Protein AF-A0A3P7GKQ9-F1 (afdb_monomer)

pLDDT: mean 80.09, std 16.98, range [27.56, 98.5]

Mean predicted aligned error: 14.91 Å

Solvent-accessible surface area (backbone atoms only — not comparable to full-atom values): 15939 Å² total; per-residue (Å²): 139,85,86,85,86,76,76,85,72,77,85,65,89,59,74,70,45,74,45,81,47,84,88,49,31,35,40,36,42,35,68,52,99,59,33,37,40,38,34,36,28,42,75,92,47,95,54,66,28,30,39,38,35,39,35,54,46,95,86,47,102,54,52,32,26,36,38,44,40,31,56,45,88,53,73,65,49,75,51,73,32,33,37,20,33,38,34,49,46,35,38,34,47,22,42,34,43,32,15,77,42,56,40,24,40,31,51,22,45,35,40,24,52,30,41,37,42,35,19,58,29,36,38,37,34,61,84,14,37,36,28,27,38,29,40,38,38,43,31,54,34,38,37,32,25,12,30,31,17,39,33,90,92,53,41,61,52,31,38,38,42,36,46,23,59,30,38,37,29,35,58,54,7,20,35,24,22,72,64,43,88,77,69,79,68,94,64,100,63,84,80,48,57,14,31,26,30,40,38,39,32,62,16,25,40,35,74,58,37,48,78,48,48,72,76,41,73,49,80,46,60,72,42,52,80,50,57,88,81,47,65,88,73,44,68,65,54,38,50,48,51,50,47,33,57,75,69,67,58,80,81,91,73,73,96,68,79,87,39,31,68,56,43,54,46,25,58,76,67,70,34,64,71,58,37,52,51,40,51,74,73,64,49,46,82,80,58,68,80,77,75,75,88,65,95,67,90,82,79,134

Foldseek 3Di:
DDDDDDDPDPPDQDQWDWDADPQQWIWIWHDDDFKIWIFICHNVDPDGQWIKIWGDDVPDNFIEIETAHHHDADCEEEDEEANYEYAHEHDYAEYEYEHPYDEYEYQYAHEYQEYEYEDQEYEDDQNYEAEYQEYEYAYQEYEFNHEHAYDPVPLEHHEHHYEYQEYEYAQNGEAQWNDWPPPPDDDPDPIRGRAEYEHEYAHEYEYNIYYDHDHYYNYYYNYYDDDPPPCPHDPVSVVVVVVCVVVVPDDPDDDDDLELVQLVVCVVVVPVVSNVVSVVVPYDVPPDPPPPPDDDDDDD

Secondary structure (DSSP, 8-state):
-------S--SS-PPPEEEE-TTSEEEEEEE-SSEEEEEEEETT-SS-SEEEEEEE-TTSS-EEEEEEEEE---S-EEEEETT-EEEEEEEEEEEEEEESSSEEEEEEEEEEEEEEEE-SEEEE-TT-EEE-SEEEEE-SEEEE-SEEE--TT-TTEEEEEEE-SEEEE-TT-EESBS--TT--S---S---B-SEEEEEESSEEEESSEE--SSEEEEEESSPEEPTT-TTT-HHHHHHHHHHHHTT------S----HHHHHHHHHTT-HHHHHHHHHTT--TT--------------

Nearest PDB structures (foldseek):
  8vat-assembly1_G  TM=3.645E-01  e=5.814E+00  Escherichia coli
  3ljy-assembly2_B  TM=2.153E-01  e=2.217E+00  Parabacteroides distasonis ATCC 8503

Structure (mmCIF, N/CA/C/O backbone):
data_AF-A0A3P7GKQ9-F1
#
_entry.id   AF-A0A3P7GKQ9-F1
#
loop_
_atom_site.group_PDB
_atom_site.id
_atom_site.type_symbol
_atom_site.label_atom_id
_atom_site.label_alt_id
_atom_site.label_comp_id
_atom_site.label_asym_id
_atom_site.label_entity_id
_atom_site.label_seq_id
_atom_site.pdbx_PDB_ins_code
_atom_site.Cartn_x
_atom_site.Cartn_y
_atom_site.Cartn_z
_atom_site.occupancy
_atom_site.B_iso_or_equiv
_atom_site.auth_seq_id
_atom_site.auth_comp_id
_atom_site.auth_asym_id
_atom_site.auth_atom_id
_atom_site.pdbx_PDB_model_num
ATOM 1 N N . MET A 1 1 ? 2.189 16.636 -17.876 1.00 58.66 1 MET A N 1
ATOM 2 C CA . MET A 1 1 ? 1.716 15.251 -18.070 1.00 58.66 1 MET A CA 1
ATOM 3 C C . MET A 1 1 ? 2.519 14.676 -19.219 1.00 58.66 1 MET A C 1
ATOM 5 O O . MET A 1 1 ? 2.747 15.410 -20.171 1.00 58.66 1 MET A O 1
ATOM 9 N N . PHE A 1 2 ? 3.026 13.456 -19.095 1.00 67.50 2 PHE A N 1
ATOM 10 C CA . PHE A 1 2 ? 3.688 12.744 -20.186 1.00 67.50 2 PHE A CA 1
ATOM 11 C C . PHE A 1 2 ? 3.127 11.328 -20.214 1.00 67.50 2 PHE A C 1
ATOM 13 O O . PHE A 1 2 ? 2.861 10.766 -19.151 1.00 67.50 2 PHE A O 1
ATOM 20 N N . ASP A 1 3 ? 2.982 10.769 -21.409 1.00 70.88 3 ASP A N 1
ATOM 21 C CA . ASP A 1 3 ? 2.448 9.427 -21.599 1.00 70.88 3 ASP A CA 1
ATOM 22 C C . ASP A 1 3 ? 3.562 8.521 -22.126 1.00 70.88 3 ASP A C 1
ATOM 24 O O . ASP A 1 3 ? 4.256 8.855 -23.087 1.00 70.88 3 ASP A O 1
ATOM 28 N N . ILE A 1 4 ? 3.757 7.373 -21.475 1.00 73.12 4 ILE A N 1
ATOM 29 C CA . ILE A 1 4 ? 4.703 6.344 -21.916 1.00 73.12 4 ILE A CA 1
ATOM 30 C C . ILE A 1 4 ? 3.885 5.210 -22.518 1.00 73.12 4 ILE A C 1
ATOM 32 O O . ILE A 1 4 ? 3.178 4.502 -21.805 1.00 73.12 4 ILE A O 1
ATOM 36 N N . THR A 1 5 ? 4.006 5.023 -23.830 1.00 73.38 5 THR A N 1
ATOM 37 C CA . THR A 1 5 ? 3.386 3.892 -24.529 1.00 73.38 5 THR A CA 1
ATOM 38 C C . THR A 1 5 ? 4.401 2.764 -24.655 1.00 73.38 5 THR A C 1
ATOM 40 O O . THR A 1 5 ? 5.483 2.959 -25.206 1.00 73.38 5 THR A O 1
ATOM 43 N N . ILE A 1 6 ? 4.060 1.585 -24.135 1.00 71.75 6 ILE A N 1
ATOM 44 C CA . ILE A 1 6 ? 4.882 0.377 -24.244 1.00 71.75 6 ILE A CA 1
ATOM 45 C C . ILE A 1 6 ? 4.247 -0.541 -25.294 1.00 71.75 6 ILE A C 1
ATOM 47 O O . ILE A 1 6 ? 3.051 -0.821 -25.189 1.00 71.75 6 ILE A O 1
ATOM 51 N N . PRO A 1 7 ? 5.006 -1.013 -26.300 1.00 66.56 7 PRO A N 1
ATOM 52 C CA . PRO A 1 7 ? 4.469 -1.924 -27.300 1.00 66.56 7 PRO A CA 1
ATOM 53 C C . PRO A 1 7 ? 4.060 -3.251 -26.653 1.00 66.56 7 PRO A C 1
ATOM 55 O O . PRO A 1 7 ? 4.780 -3.796 -25.817 1.00 66.56 7 PRO A O 1
ATOM 58 N N . TYR A 1 8 ? 2.906 -3.776 -27.068 1.00 65.19 8 TYR A N 1
ATOM 59 C CA . TYR A 1 8 ? 2.435 -5.096 -26.643 1.00 65.19 8 TYR A CA 1
ATOM 60 C C . TYR A 1 8 ? 3.356 -6.217 -27.141 1.00 65.19 8 TYR A C 1
ATOM 62 O O . TYR A 1 8 ? 3.573 -7.205 -26.442 1.00 65.19 8 TYR A O 1
ATOM 70 N N . ASP A 1 9 ? 3.920 -6.048 -28.340 1.00 67.25 9 ASP A N 1
ATOM 71 C CA . ASP A 1 9 ? 4.818 -7.031 -28.927 1.00 67.25 9 ASP A CA 1
ATOM 72 C C . ASP A 1 9 ? 6.174 -7.057 -28.207 1.00 67.25 9 ASP A C 1
ATOM 74 O O . ASP A 1 9 ? 7.027 -6.176 -28.362 1.00 67.25 9 ASP A O 1
ATOM 78 N N . GLN A 1 10 ? 6.371 -8.128 -27.438 1.00 66.31 10 GLN A N 1
ATOM 79 C CA . GLN A 1 10 ? 7.621 -8.454 -26.768 1.00 66.31 10 GLN A CA 1
ATOM 80 C C . GLN A 1 10 ? 8.539 -9.345 -27.622 1.00 66.31 10 GLN A C 1
ATOM 82 O O . GLN A 1 10 ? 9.469 -9.952 -27.100 1.00 66.31 10 GLN A O 1
ATOM 87 N N . SER A 1 11 ? 8.370 -9.455 -28.934 1.00 68.56 11 SER A N 1
ATOM 88 C CA . SER A 1 11 ? 9.331 -10.183 -29.778 1.00 68.56 11 SER A CA 1
ATOM 89 C C . SER A 1 11 ? 10.681 -9.451 -29.864 1.00 68.56 11 SER A C 1
ATOM 91 O O . SER A 1 11 ? 11.751 -10.055 -29.805 1.00 68.56 11 SER A O 1
ATOM 93 N N . THR A 1 12 ? 10.644 -8.117 -29.899 1.00 66.81 12 THR A N 1
ATOM 94 C CA . THR A 1 12 ? 11.792 -7.286 -30.284 1.00 66.81 12 THR A CA 1
ATOM 95 C C . THR A 1 12 ? 12.524 -6.704 -29.074 1.00 66.81 12 THR A C 1
ATOM 97 O O . THR A 1 12 ? 11.943 -5.968 -28.268 1.00 66.81 12 THR A O 1
ATOM 100 N N . LYS A 1 13 ? 13.816 -7.024 -28.904 1.00 72.69 13 LYS A N 1
ATOM 101 C CA . LYS A 1 13 ? 14.657 -6.445 -27.841 1.00 72.69 13 LYS A CA 1
ATOM 102 C C . LYS A 1 13 ? 15.012 -4.993 -28.175 1.00 72.69 13 LYS A C 1
ATOM 104 O O . LYS A 1 13 ? 16.029 -4.726 -28.805 1.00 72.69 13 LYS A O 1
ATOM 109 N N . TRP A 1 14 ? 14.171 -4.062 -27.737 1.00 70.50 14 TRP A N 1
ATOM 110 C CA . TRP A 1 14 ? 14.428 -2.630 -27.874 1.00 70.50 14 TRP A CA 1
ATOM 111 C C . TRP A 1 14 ? 15.573 -2.182 -26.949 1.00 70.50 14 TRP A C 1
ATOM 113 O O . TRP A 1 14 ? 15.582 -2.573 -25.774 1.00 70.50 14 TRP A O 1
ATOM 123 N N . PRO A 1 15 ? 16.530 -1.364 -27.433 1.00 79.56 15 PRO A N 1
ATOM 124 C CA . PRO A 1 15 ? 17.523 -0.747 -26.563 1.00 79.56 15 PRO A CA 1
ATOM 125 C C . PRO A 1 15 ? 16.832 0.169 -25.538 1.00 79.56 15 PRO A C 1
ATOM 127 O O . PRO A 1 15 ? 15.721 0.641 -25.792 1.00 79.56 15 PRO A O 1
ATOM 130 N N . PRO A 1 16 ? 17.465 0.450 -24.384 1.00 84.19 16 PRO A N 1
ATOM 131 C CA . PRO A 1 16 ? 16.899 1.374 -23.413 1.00 84.19 16 PRO A CA 1
ATOM 132 C C . PRO A 1 16 ? 16.631 2.745 -24.044 1.00 84.19 16 PRO A C 1
ATOM 134 O O . PRO A 1 16 ? 17.550 3.392 -24.546 1.00 84.19 16 PRO A O 1
ATOM 137 N N . ILE A 1 17 ? 15.381 3.198 -23.988 1.00 85.94 17 ILE A N 1
ATOM 138 C CA . ILE A 1 17 ? 14.977 4.516 -24.482 1.00 85.94 17 ILE A CA 1
ATOM 139 C C . ILE A 1 17 ? 15.172 5.512 -23.344 1.00 85.94 17 ILE A C 1
ATOM 141 O O . ILE A 1 17 ? 14.703 5.275 -22.231 1.00 85.94 17 ILE A O 1
ATOM 145 N N . ARG A 1 18 ? 15.869 6.619 -23.612 1.00 88.44 18 ARG A N 1
ATOM 146 C CA . ARG A 1 18 ? 16.114 7.690 -22.639 1.00 88.44 18 ARG A CA 1
ATOM 147 C C . ARG A 1 18 ? 15.558 9.002 -23.167 1.00 88.44 18 ARG A C 1
ATOM 149 O O . ARG A 1 18 ? 15.907 9.409 -24.269 1.00 88.44 18 ARG A O 1
ATOM 156 N N . VAL A 1 19 ? 14.732 9.665 -22.366 1.00 87.25 19 VAL A N 1
ATOM 157 C CA . VAL A 1 19 ? 14.156 10.974 -22.684 1.00 87.25 19 VAL A CA 1
ATOM 158 C C . VAL A 1 19 ? 14.478 11.931 -21.547 1.00 87.25 19 VAL A C 1
ATOM 160 O O . VAL A 1 19 ? 14.128 11.673 -20.396 1.00 87.25 19 VAL A O 1
ATOM 163 N N . GLN A 1 20 ? 15.156 13.031 -21.868 1.00 86.81 20 GLN A N 1
ATOM 164 C CA . GLN A 1 20 ? 15.336 14.143 -20.941 1.00 86.81 20 GLN A CA 1
ATOM 165 C C . GLN A 1 20 ? 14.149 15.092 -21.058 1.00 86.81 20 GLN A C 1
ATOM 167 O O . GLN A 1 20 ? 13.725 15.452 -22.154 1.00 86.81 20 GLN A O 1
ATOM 172 N N . MET A 1 21 ? 13.618 15.491 -19.913 1.00 84.06 21 MET A N 1
ATOM 173 C CA . MET A 1 21 ? 12.506 16.415 -19.794 1.00 84.06 21 MET A CA 1
ATOM 174 C C . MET A 1 21 ? 12.952 17.713 -19.122 1.00 84.06 21 MET A C 1
ATOM 176 O O . MET A 1 21 ? 14.001 17.793 -18.477 1.00 84.06 21 MET A O 1
ATOM 180 N N . SER A 1 22 ? 12.107 18.738 -19.233 1.00 82.38 22 SER A N 1
ATOM 181 C CA . SER A 1 22 ? 12.246 19.973 -18.462 1.00 82.38 22 SER A CA 1
ATOM 182 C C . SER A 1 22 ? 12.322 19.690 -16.958 1.00 82.38 22 SER A C 1
ATOM 184 O O . SER A 1 22 ? 11.667 18.772 -16.462 1.00 82.38 22 SER A O 1
ATOM 186 N N . GLY A 1 23 ? 13.069 20.516 -16.224 1.00 80.56 23 GLY A N 1
ATOM 187 C CA . GLY A 1 23 ? 13.192 20.384 -14.770 1.00 80.56 23 GLY A CA 1
ATO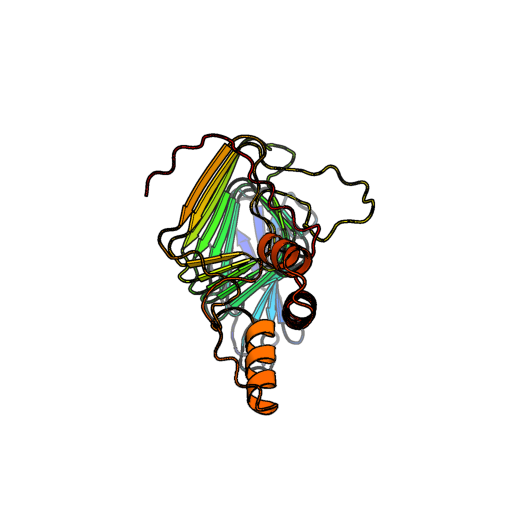M 188 C C . GLY A 1 23 ? 14.124 19.257 -14.326 1.00 80.56 23 GLY A C 1
ATOM 189 O O . GLY A 1 23 ? 13.966 18.750 -13.228 1.00 80.56 23 GLY A O 1
ATOM 190 N N . GLY A 1 24 ? 15.071 18.835 -15.172 1.00 83.31 24 GLY A N 1
ATOM 191 C CA . GLY A 1 24 ? 16.105 17.869 -14.788 1.00 83.31 24 GLY A CA 1
ATOM 192 C C . GLY A 1 24 ? 15.608 16.431 -14.637 1.00 83.31 24 GLY A C 1
ATOM 193 O O . GLY A 1 24 ? 16.292 15.618 -14.027 1.00 83.31 24 GLY A O 1
ATOM 194 N N . ILE A 1 25 ? 14.433 16.096 -15.169 1.00 85.88 25 ILE A N 1
ATOM 195 C CA . ILE A 1 25 ? 13.877 14.743 -15.100 1.00 85.88 25 ILE A CA 1
ATOM 196 C C . ILE A 1 25 ? 14.359 13.933 -16.304 1.00 85.88 25 ILE A C 1
ATOM 198 O O . ILE A 1 25 ? 14.233 14.363 -17.446 1.00 85.88 25 ILE A O 1
ATOM 202 N N . THR A 1 26 ? 14.871 12.733 -16.059 1.00 86.31 26 THR A N 1
ATOM 203 C CA . THR A 1 26 ? 15.189 11.740 -17.085 1.00 86.31 26 THR A CA 1
ATOM 204 C C . THR A 1 26 ? 14.261 10.546 -16.933 1.00 86.31 26 THR A C 1
ATOM 206 O O . THR A 1 26 ? 14.167 9.951 -15.860 1.00 86.31 26 THR A O 1
ATOM 209 N N . ILE A 1 27 ? 13.593 10.171 -18.018 1.00 87.62 27 ILE A N 1
ATOM 210 C CA . ILE A 1 27 ? 12.803 8.946 -18.107 1.00 87.62 27 ILE A CA 1
ATOM 211 C C . ILE A 1 27 ? 13.623 7.917 -18.869 1.00 87.62 27 ILE A C 1
ATOM 213 O O . ILE A 1 27 ? 14.141 8.200 -19.950 1.00 87.62 27 ILE A O 1
ATOM 217 N N . ILE A 1 28 ? 13.726 6.716 -18.313 1.00 88.00 28 ILE A N 1
ATOM 218 C CA . ILE A 1 28 ? 14.390 5.581 -18.945 1.00 88.00 28 ILE A CA 1
ATOM 219 C C . ILE A 1 28 ? 13.390 4.436 -19.024 1.00 88.00 28 ILE A C 1
ATOM 221 O O . ILE A 1 28 ? 12.835 4.023 -18.007 1.00 88.00 28 ILE A O 1
ATOM 225 N N . VAL A 1 29 ? 13.180 3.911 -20.225 1.00 87.25 29 VAL A N 1
ATOM 226 C CA . VAL A 1 29 ? 12.390 2.703 -20.461 1.00 87.25 29 VAL A CA 1
ATOM 227 C C . VAL A 1 29 ? 13.349 1.608 -20.894 1.00 87.25 29 VAL A C 1
ATOM 229 O O . VAL A 1 29 ? 13.973 1.699 -21.948 1.00 87.25 29 VAL A O 1
ATOM 232 N N . GLN A 1 30 ? 13.487 0.578 -20.069 1.00 86.12 30 GLN A N 1
ATOM 233 C CA . GLN A 1 30 ? 14.350 -0.564 -20.327 1.00 86.12 30 GLN A CA 1
ATOM 234 C C . GLN A 1 30 ? 13.509 -1.826 -20.435 1.00 86.12 30 GLN A C 1
ATOM 236 O O . GLN A 1 30 ? 12.751 -2.164 -19.527 1.00 86.12 30 GLN A O 1
ATOM 241 N N . ARG A 1 31 ? 13.695 -2.570 -21.522 1.00 81.12 31 ARG A N 1
ATOM 242 C CA . ARG A 1 31 ? 13.164 -3.920 -21.617 1.00 81.12 31 ARG A CA 1
ATOM 243 C C . ARG A 1 31 ? 14.020 -4.886 -20.788 1.00 81.12 31 ARG A C 1
ATOM 245 O O . ARG A 1 31 ? 15.239 -4.936 -20.936 1.00 81.12 31 ARG A O 1
ATOM 252 N N . LEU A 1 32 ? 13.363 -5.652 -19.929 1.00 81.62 32 LEU A N 1
ATOM 253 C CA . LEU A 1 32 ? 13.879 -6.852 -19.271 1.00 81.62 32 LEU A CA 1
ATOM 254 C C . LEU A 1 32 ? 13.259 -8.085 -19.961 1.00 81.62 32 LEU A C 1
ATOM 256 O O . LEU A 1 32 ? 12.541 -7.935 -20.949 1.00 81.62 32 LEU A O 1
ATOM 260 N N . GLU A 1 33 ? 13.542 -9.301 -19.490 1.00 78.69 33 GLU A N 1
ATOM 261 C CA . GLU A 1 33 ? 13.145 -10.540 -20.188 1.00 78.69 33 GLU A CA 1
ATOM 262 C C . GLU A 1 33 ? 11.655 -10.574 -20.575 1.00 78.69 33 GLU A C 1
ATOM 264 O O . GLU A 1 33 ? 11.341 -10.639 -21.766 1.00 78.69 33 GLU A O 1
ATOM 269 N N . GLN A 1 34 ? 10.761 -10.435 -19.590 1.00 76.94 34 GLN A N 1
ATOM 270 C CA . GLN A 1 34 ? 9.296 -10.497 -19.757 1.00 76.94 34 GLN A CA 1
ATOM 271 C C . GLN A 1 34 ? 8.568 -9.230 -19.264 1.00 76.94 34 GLN A C 1
ATOM 273 O O . GLN A 1 34 ? 7.347 -9.202 -19.099 1.00 76.94 34 GLN A O 1
ATOM 278 N N . GLN A 1 35 ? 9.322 -8.167 -18.977 1.00 81.69 35 GLN A N 1
ATOM 279 C CA . GLN A 1 35 ? 8.783 -6.943 -18.390 1.00 81.69 35 GLN A CA 1
ATOM 280 C C . GLN A 1 35 ? 9.502 -5.705 -18.914 1.00 81.69 35 GLN A C 1
ATOM 282 O O . GLN A 1 35 ? 10.690 -5.741 -19.230 1.00 81.69 35 GLN A O 1
ATOM 287 N N . TYR A 1 36 ? 8.802 -4.581 -18.943 1.00 83.56 36 TYR A N 1
ATOM 288 C CA . TYR A 1 36 ? 9.402 -3.268 -19.137 1.00 83.56 36 TYR A CA 1
ATOM 289 C C . TYR A 1 36 ? 9.593 -2.602 -17.786 1.00 83.56 36 TYR A C 1
ATOM 291 O O . TYR A 1 36 ? 8.687 -2.588 -16.961 1.00 83.56 36 TYR A O 1
ATOM 299 N N . LYS A 1 37 ? 10.770 -2.031 -17.568 1.00 87.19 37 LYS A N 1
ATOM 300 C CA . LYS A 1 37 ? 11.085 -1.204 -16.412 1.00 87.19 37 LYS A CA 1
ATOM 301 C C . LYS A 1 37 ? 11.118 0.250 -16.859 1.00 87.19 37 LYS A C 1
ATOM 303 O O . LYS A 1 37 ? 11.968 0.636 -17.658 1.00 87.19 37 LYS A O 1
ATOM 308 N N . ILE A 1 38 ? 10.205 1.046 -16.327 1.00 87.44 38 ILE A N 1
ATOM 309 C CA . ILE A 1 38 ? 10.190 2.497 -16.451 1.00 87.44 38 ILE A CA 1
ATOM 310 C C . ILE A 1 38 ? 10.818 3.065 -15.182 1.00 87.44 38 ILE A C 1
ATOM 312 O O . ILE A 1 38 ? 10.329 2.822 -14.075 1.00 87.44 38 ILE A O 1
ATOM 316 N N . THR A 1 39 ? 11.881 3.845 -15.335 1.00 87.19 39 THR A N 1
ATOM 317 C CA . THR A 1 39 ? 12.457 4.627 -14.242 1.00 87.19 39 THR A CA 1
ATOM 318 C C . THR A 1 39 ? 12.391 6.105 -14.550 1.00 87.19 39 THR A C 1
ATOM 320 O O . THR A 1 39 ? 12.786 6.526 -15.637 1.00 87.19 39 THR A O 1
ATOM 323 N N . VAL A 1 40 ? 11.952 6.886 -13.572 1.00 86.88 40 VAL A N 1
ATOM 324 C CA . VAL A 1 40 ? 12.036 8.346 -13.600 1.00 86.88 40 VAL A CA 1
ATOM 325 C C . VAL A 1 40 ? 13.108 8.757 -12.602 1.00 86.88 40 VAL A C 1
ATOM 327 O O . VAL A 1 40 ? 13.085 8.298 -11.463 1.00 86.88 40 VAL A O 1
ATOM 330 N N . GLN A 1 41 ? 14.059 9.579 -13.032 1.00 85.06 41 GLN A N 1
ATOM 331 C CA . GLN A 1 41 ? 15.162 10.054 -12.204 1.00 85.06 41 GLN A CA 1
ATOM 332 C C . GLN A 1 41 ? 15.320 11.562 -12.357 1.00 85.06 41 GLN A C 1
ATOM 334 O O . GLN A 1 41 ? 15.532 12.054 -13.465 1.00 85.06 41 GLN A O 1
ATOM 339 N N . HIS A 1 42 ? 15.252 12.295 -11.255 1.00 82.81 42 HIS A N 1
ATOM 340 C CA . HIS A 1 42 ? 15.613 13.701 -11.208 1.00 82.81 42 HIS A CA 1
ATOM 341 C C . HIS A 1 42 ? 17.137 13.875 -11.105 1.00 82.81 42 HIS A C 1
ATOM 343 O O . HIS A 1 42 ? 17.820 13.110 -10.430 1.00 82.81 42 HIS A O 1
ATOM 349 N N . ILE A 1 43 ? 17.689 14.904 -11.751 1.00 77.75 43 ILE A N 1
ATOM 350 C CA . ILE A 1 43 ? 19.137 15.167 -11.845 1.00 77.75 43 ILE A CA 1
ATOM 351 C C . ILE A 1 43 ? 19.816 15.343 -10.479 1.00 77.75 43 ILE A C 1
ATOM 353 O O . ILE A 1 43 ? 21.011 15.094 -10.341 1.00 77.75 43 ILE A O 1
ATOM 357 N N . MET A 1 44 ? 19.056 15.762 -9.466 1.00 75.12 44 MET A N 1
ATOM 358 C CA . MET A 1 44 ? 19.550 15.930 -8.095 1.00 75.12 44 MET A CA 1
ATOM 359 C C . MET A 1 44 ? 19.607 14.617 -7.302 1.00 75.12 44 MET A C 1
ATOM 361 O O . MET A 1 44 ? 20.216 14.585 -6.237 1.00 75.12 44 MET A O 1
ATOM 365 N N . GLU A 1 45 ? 19.006 13.536 -7.802 1.00 70.06 45 GLU A N 1
ATOM 366 C CA . GLU A 1 45 ? 18.824 12.287 -7.064 1.00 70.06 45 GLU A CA 1
ATOM 367 C C . GLU A 1 45 ? 19.683 11.160 -7.653 1.00 70.06 45 GLU A C 1
ATOM 369 O O . GLU A 1 45 ? 19.693 10.876 -8.854 1.00 70.06 45 GLU A O 1
ATOM 374 N N . ARG A 1 46 ? 20.443 10.478 -6.786 1.00 67.81 46 ARG A N 1
ATOM 375 C CA . ARG A 1 46 ? 21.329 9.372 -7.204 1.00 67.81 46 ARG A CA 1
ATOM 376 C C . ARG A 1 46 ? 20.565 8.097 -7.556 1.00 67.81 46 ARG A C 1
ATOM 378 O O . ARG A 1 46 ? 21.100 7.240 -8.256 1.00 67.81 46 ARG A O 1
ATOM 385 N N . LYS A 1 47 ? 19.358 7.939 -7.019 1.00 76.62 47 LYS A N 1
ATOM 386 C CA . LYS A 1 47 ? 18.488 6.781 -7.235 1.00 76.62 47 LYS A CA 1
ATOM 387 C C . LYS A 1 47 ? 17.287 7.211 -8.078 1.00 76.62 47 LYS A C 1
ATOM 389 O O . LYS A 1 47 ? 16.929 8.383 -8.037 1.00 76.62 47 LYS A O 1
ATOM 394 N N . PRO A 1 48 ? 16.676 6.296 -8.849 1.00 73.75 48 PRO A N 1
ATOM 395 C CA . PRO A 1 48 ? 15.430 6.610 -9.530 1.00 73.75 48 PRO A CA 1
ATOM 396 C C . PRO A 1 48 ? 14.354 6.946 -8.495 1.00 73.75 48 PRO A C 1
ATOM 398 O O . PRO A 1 48 ? 14.160 6.200 -7.538 1.00 73.75 48 PRO A O 1
ATOM 401 N N . ASP A 1 49 ? 13.654 8.049 -8.721 1.00 79.56 49 ASP A N 1
ATOM 402 C CA . ASP A 1 49 ? 12.572 8.541 -7.870 1.00 79.56 49 ASP A CA 1
ATOM 403 C C . ASP A 1 49 ? 11.319 7.679 -7.983 1.00 79.56 49 ASP A C 1
ATOM 405 O O . ASP A 1 49 ? 10.511 7.615 -7.060 1.00 79.56 49 ASP A O 1
ATOM 409 N N . ILE A 1 50 ? 11.115 7.065 -9.150 1.00 84.50 50 ILE A N 1
ATOM 410 C CA . ILE A 1 50 ? 9.935 6.264 -9.471 1.00 84.50 50 ILE A CA 1
ATOM 411 C C . ILE A 1 50 ? 10.386 5.041 -10.260 1.00 84.50 50 ILE A C 1
ATOM 413 O O . ILE A 1 50 ? 11.100 5.170 -11.259 1.00 84.50 50 ILE A O 1
ATOM 417 N N . CYS A 1 51 ? 9.920 3.862 -9.851 1.00 84.56 51 CYS A N 1
ATOM 418 C CA . CYS A 1 51 ? 10.131 2.614 -10.573 1.00 84.56 51 CYS A CA 1
ATOM 419 C C . CYS A 1 51 ? 8.797 1.901 -10.831 1.00 84.56 51 CYS A C 1
ATOM 421 O O . CYS A 1 51 ? 8.161 1.380 -9.907 1.00 84.56 51 CYS A O 1
ATOM 423 N N . VAL A 1 52 ? 8.407 1.842 -12.105 1.00 84.88 52 VAL A N 1
ATOM 424 C CA . VAL A 1 52 ? 7.202 1.153 -12.581 1.00 84.88 52 VAL A CA 1
ATOM 425 C C . VAL A 1 52 ? 7.614 -0.003 -13.481 1.00 84.88 52 VAL A C 1
ATOM 427 O O . VAL A 1 52 ? 8.468 0.149 -14.351 1.00 84.88 52 VAL A O 1
ATOM 430 N N . TYR A 1 53 ? 7.009 -1.163 -13.273 1.00 83.25 53 TYR A N 1
ATOM 431 C CA . TYR A 1 53 ? 7.174 -2.341 -14.109 1.00 83.25 53 TYR A CA 1
ATOM 432 C C . TYR A 1 53 ? 5.891 -2.581 -14.894 1.00 83.25 53 TYR A C 1
ATOM 434 O O . TYR A 1 53 ? 4.799 -2.384 -14.369 1.00 83.25 53 TYR A O 1
ATOM 442 N N . VAL A 1 54 ? 6.013 -3.007 -16.142 1.00 82.31 54 VAL A N 1
ATOM 443 C CA . VAL A 1 54 ? 4.881 -3.448 -16.955 1.00 82.31 54 VAL A CA 1
ATOM 444 C C . VAL A 1 54 ? 5.178 -4.854 -17.433 1.00 82.31 54 VAL A C 1
ATOM 446 O O . VAL A 1 54 ? 6.101 -5.063 -18.220 1.00 82.31 54 VAL A O 1
ATOM 449 N N . ASN A 1 55 ? 4.409 -5.811 -16.931 1.00 78.62 55 ASN A N 1
ATOM 450 C CA . ASN A 1 55 ? 4.540 -7.219 -17.261 1.00 78.62 55 ASN A CA 1
ATOM 451 C C . ASN A 1 55 ? 3.519 -7.545 -18.349 1.00 78.62 55 ASN A C 1
ATOM 453 O O . ASN A 1 55 ? 2.329 -7.278 -18.173 1.00 78.62 55 ASN A O 1
ATOM 457 N N . ALA A 1 56 ? 3.973 -8.146 -19.445 1.00 65.81 56 ALA A N 1
ATOM 458 C CA . ALA A 1 56 ? 3.085 -8.924 -20.302 1.00 65.81 56 ALA A CA 1
ATOM 459 C C . ALA A 1 56 ? 3.521 -10.371 -20.124 1.00 65.81 56 ALA A C 1
ATOM 461 O O . ALA A 1 56 ? 4.524 -10.807 -20.685 1.00 65.81 56 ALA A O 1
ATOM 462 N N . LEU A 1 57 ? 2.838 -11.080 -19.231 1.00 58.59 57 LEU A N 1
ATOM 463 C CA . LEU A 1 57 ? 3.091 -12.499 -19.052 1.00 58.59 57 LEU A CA 1
ATOM 464 C C . LEU A 1 57 ? 2.538 -13.192 -20.292 1.00 58.59 57 LEU A C 1
ATOM 466 O O . LEU A 1 57 ? 1.347 -13.138 -20.550 1.00 58.59 57 LEU A O 1
ATOM 470 N N . THR A 1 58 ? 3.383 -13.857 -21.071 1.00 55.72 58 THR A N 1
ATOM 471 C CA . THR A 1 58 ? 2.974 -14.539 -22.314 1.00 55.72 58 THR A CA 1
ATOM 472 C C . THR A 1 58 ? 1.905 -15.621 -22.107 1.00 55.72 58 THR A C 1
ATOM 474 O O . THR A 1 58 ? 1.298 -16.075 -23.073 1.00 55.72 58 THR A O 1
ATOM 477 N N . HIS A 1 59 ? 1.662 -16.029 -20.858 1.00 55.12 59 HIS A N 1
ATOM 478 C CA . HIS A 1 59 ? 0.693 -17.059 -20.483 1.00 55.12 59 HIS A CA 1
ATOM 479 C C . HIS A 1 59 ? -0.568 -16.516 -19.796 1.00 55.12 59 HIS A C 1
ATOM 481 O O . HIS A 1 59 ? -1.580 -17.212 -19.773 1.00 55.12 59 HIS A O 1
ATOM 487 N N . GLU A 1 60 ? -0.548 -15.280 -19.293 1.00 56.09 60 GLU A N 1
ATOM 488 C CA . GLU A 1 60 ? -1.742 -14.603 -18.781 1.00 56.09 60 GLU A CA 1
ATOM 489 C C . GLU A 1 60 ? -2.150 -13.585 -19.845 1.00 56.09 60 GLU A C 1
ATOM 491 O O . GLU A 1 60 ? -1.365 -12.716 -20.201 1.00 56.09 60 GLU A O 1
ATOM 496 N N . ARG A 1 61 ? -3.373 -13.648 -20.383 1.00 61.81 61 ARG A N 1
ATOM 497 C CA . ARG A 1 61 ? -3.844 -12.668 -21.390 1.00 61.81 61 ARG A CA 1
ATOM 498 C C . ARG A 1 61 ? -3.944 -11.226 -20.852 1.00 61.81 61 ARG A C 1
ATOM 500 O O . ARG A 1 61 ? -4.452 -10.353 -21.551 1.00 61.81 61 ARG A O 1
ATOM 507 N N . ASP A 1 62 ? -3.434 -10.977 -19.652 1.00 70.69 62 ASP A N 1
ATOM 508 C CA . ASP A 1 62 ? -3.562 -9.748 -18.901 1.00 70.69 62 ASP A CA 1
ATOM 509 C C . ASP A 1 62 ? -2.209 -9.052 -18.747 1.00 70.69 62 ASP A C 1
ATOM 511 O O . ASP A 1 62 ? -1.226 -9.593 -18.238 1.00 70.69 62 ASP A O 1
ATOM 515 N N . ILE A 1 63 ? -2.176 -7.793 -19.176 1.00 78.38 63 ILE A N 1
ATOM 516 C CA . ILE A 1 63 ? -1.063 -6.883 -18.917 1.00 78.38 63 ILE A CA 1
ATOM 517 C C . ILE A 1 63 ? -1.215 -6.370 -17.485 1.00 78.38 63 ILE A C 1
ATOM 519 O O . ILE A 1 63 ? -2.322 -6.023 -17.057 1.00 78.38 63 ILE A O 1
ATOM 523 N N . ARG A 1 64 ? -0.101 -6.297 -16.754 1.00 87.12 64 ARG A N 1
ATOM 524 C CA . ARG A 1 64 ? -0.065 -5.803 -15.375 1.00 87.12 64 ARG A CA 1
ATOM 525 C C . ARG A 1 64 ? 0.928 -4.664 -15.226 1.00 87.12 64 ARG A C 1
ATOM 527 O O . ARG A 1 64 ? 2.089 -4.801 -15.610 1.00 87.12 64 ARG A O 1
ATOM 534 N N . THR A 1 65 ? 0.501 -3.567 -14.617 1.00 90.56 65 THR A N 1
ATOM 535 C CA . THR A 1 65 ? 1.386 -2.477 -14.196 1.00 90.56 65 THR A CA 1
ATOM 536 C C . THR A 1 65 ? 1.695 -2.616 -12.710 1.00 90.56 65 THR A C 1
ATOM 538 O O . THR A 1 65 ? 0.786 -2.633 -11.892 1.00 90.56 65 THR A O 1
ATOM 541 N N . CYS A 1 66 ? 2.969 -2.685 -12.334 1.00 91.75 66 CYS A N 1
ATOM 542 C CA . CYS A 1 66 ? 3.408 -2.811 -10.947 1.00 91.75 66 CYS A CA 1
ATOM 543 C C . CYS A 1 66 ? 4.258 -1.604 -10.531 1.00 91.75 66 CYS A C 1
ATOM 545 O O . CYS A 1 66 ? 5.353 -1.390 -11.051 1.00 91.75 66 CYS A O 1
ATOM 547 N N . VAL A 1 67 ? 3.801 -0.844 -9.543 1.00 92.69 67 VAL A N 1
ATOM 548 C CA . VAL A 1 67 ? 4.568 0.226 -8.895 1.00 92.69 67 VAL A CA 1
ATOM 549 C C . VAL A 1 67 ? 5.223 -0.356 -7.649 1.00 92.69 67 VAL A C 1
ATOM 551 O O . VAL A 1 67 ? 4.530 -0.923 -6.807 1.00 92.69 67 VAL A O 1
ATOM 554 N N . ARG A 1 68 ? 6.552 -0.255 -7.531 1.00 88.75 68 ARG A N 1
ATOM 555 C CA . ARG A 1 68 ? 7.294 -0.850 -6.398 1.00 88.75 68 ARG A CA 1
ATOM 556 C C . ARG A 1 68 ? 7.949 0.167 -5.475 1.00 88.75 68 ARG A C 1
ATOM 558 O O . ARG A 1 68 ? 8.112 -0.101 -4.289 1.00 88.75 68 ARG A O 1
ATOM 565 N N . ASP A 1 69 ? 8.386 1.286 -6.034 1.00 87.62 69 ASP A N 1
ATOM 566 C CA . ASP A 1 69 ? 9.103 2.304 -5.281 1.00 87.62 69 ASP A CA 1
ATOM 567 C C . ASP A 1 69 ? 8.799 3.673 -5.874 1.00 87.62 69 ASP A C 1
ATOM 569 O O . ASP A 1 69 ? 8.886 3.875 -7.092 1.00 87.62 69 ASP A O 1
ATOM 573 N N . ILE A 1 70 ? 8.402 4.586 -4.997 1.00 90.69 70 ILE A N 1
ATOM 574 C CA . ILE A 1 70 ? 8.292 6.012 -5.275 1.00 90.69 70 ILE A CA 1
ATOM 575 C C . ILE A 1 70 ? 8.894 6.708 -4.069 1.00 90.69 70 ILE A C 1
ATOM 577 O O . ILE A 1 70 ? 8.414 6.531 -2.953 1.00 90.69 70 ILE A O 1
ATOM 581 N N . ASN A 1 71 ? 9.910 7.522 -4.283 1.00 90.06 71 ASN A N 1
ATOM 582 C CA . ASN A 1 71 ? 10.456 8.391 -3.259 1.00 90.06 71 ASN A CA 1
ATOM 583 C C . ASN A 1 71 ? 10.857 9.692 -3.929 1.00 90.06 71 ASN A C 1
ATOM 585 O O . ASN A 1 71 ? 11.901 9.765 -4.564 1.00 90.06 71 ASN A O 1
ATOM 589 N N . THR A 1 72 ? 9.988 10.693 -3.846 1.00 84.12 72 THR A N 1
ATOM 590 C CA . THR A 1 72 ? 10.167 11.913 -4.625 1.00 84.12 72 THR A CA 1
ATOM 591 C C . THR A 1 72 ? 9.639 13.147 -3.914 1.00 84.12 72 THR A C 1
ATOM 593 O O . THR A 1 72 ? 8.689 13.081 -3.132 1.00 84.12 72 THR A O 1
ATOM 596 N N . GLN A 1 73 ? 10.237 14.290 -4.247 1.00 83.44 73 GLN A N 1
ATOM 597 C CA . GLN A 1 73 ? 9.773 15.621 -3.852 1.00 83.44 73 GLN A CA 1
ATOM 598 C C . GLN A 1 73 ? 8.870 16.271 -4.913 1.00 83.44 73 GLN A C 1
ATOM 600 O O . GLN A 1 73 ? 8.473 17.425 -4.768 1.00 83.44 73 GLN A O 1
ATOM 605 N N . LEU A 1 74 ? 8.530 15.552 -5.991 1.00 83.44 74 LEU A N 1
ATOM 606 C CA . LEU A 1 74 ? 7.570 16.041 -6.976 1.00 83.44 74 LEU A CA 1
ATOM 607 C C . LEU A 1 74 ? 6.214 16.333 -6.313 1.00 83.44 74 LEU A C 1
ATOM 609 O O . LEU A 1 74 ? 5.700 15.549 -5.512 1.00 83.44 74 LEU A O 1
ATOM 613 N N . ASN A 1 75 ? 5.600 17.449 -6.716 1.00 86.56 75 ASN A N 1
ATOM 614 C CA . ASN A 1 75 ? 4.313 17.901 -6.177 1.00 86.56 75 ASN A CA 1
ATOM 615 C C . ASN A 1 75 ? 3.194 16.865 -6.352 1.00 86.56 75 ASN A C 1
ATOM 617 O O . ASN A 1 75 ? 2.300 16.769 -5.511 1.00 86.56 75 ASN A O 1
ATOM 621 N N . HIS A 1 76 ? 3.216 16.108 -7.452 1.00 89.69 76 HIS A N 1
ATOM 622 C CA . HIS A 1 76 ? 2.223 15.084 -7.763 1.00 89.69 76 HIS A CA 1
ATOM 623 C C . HIS A 1 76 ? 2.828 14.009 -8.668 1.00 89.69 76 HIS A C 1
ATOM 625 O O . HIS A 1 76 ? 3.410 14.325 -9.702 1.00 89.69 76 HIS A O 1
ATOM 631 N N . VAL A 1 77 ? 2.640 12.742 -8.296 1.00 90.00 77 VAL A N 1
ATOM 632 C CA . VAL A 1 77 ? 2.917 11.574 -9.139 1.00 90.00 77 VAL A CA 1
ATOM 633 C C . VAL A 1 77 ? 1.611 10.877 -9.516 1.00 90.00 77 VAL A C 1
ATOM 635 O O . VAL A 1 77 ? 0.796 10.562 -8.651 1.00 90.00 77 VAL A O 1
ATOM 638 N N . GLY A 1 78 ? 1.409 10.623 -10.806 1.00 91.62 78 GLY A N 1
ATOM 639 C CA . GLY A 1 78 ? 0.312 9.803 -11.314 1.00 91.62 78 GLY A CA 1
ATOM 640 C C . GLY A 1 78 ? 0.858 8.569 -12.023 1.00 91.62 78 GLY A C 1
ATOM 641 O O . GLY A 1 78 ? 1.759 8.708 -12.845 1.00 91.62 78 GLY A O 1
ATOM 642 N N . VAL A 1 79 ? 0.322 7.385 -11.727 1.00 92.31 79 VAL A N 1
ATOM 643 C CA . VAL A 1 79 ? 0.593 6.160 -12.491 1.00 92.31 79 VAL A CA 1
ATOM 644 C C . VAL A 1 79 ? -0.732 5.520 -12.877 1.00 92.31 79 VAL A C 1
ATOM 646 O O . VAL A 1 79 ? -1.573 5.258 -12.016 1.00 92.31 79 VAL A O 1
ATOM 649 N N . ALA A 1 80 ? -0.895 5.266 -14.172 1.00 91.50 80 ALA A N 1
ATOM 650 C CA . ALA A 1 80 ? -2.055 4.594 -14.729 1.00 91.50 80 ALA A CA 1
ATOM 651 C C . ALA A 1 80 ? -1.621 3.393 -15.576 1.00 91.50 80 ALA A C 1
ATOM 653 O O . ALA A 1 80 ? -0.604 3.459 -16.267 1.00 91.50 80 ALA A O 1
ATOM 654 N N . GLY A 1 81 ? -2.382 2.303 -15.519 1.00 88.56 81 GLY A N 1
ATOM 655 C CA . GLY A 1 81 ? -2.136 1.107 -16.325 1.00 88.56 81 GLY A CA 1
ATOM 656 C C . GLY A 1 81 ? -3.100 -0.035 -15.997 1.00 88.56 81 GLY A C 1
ATOM 657 O O . GLY A 1 81 ? -3.866 0.077 -15.045 1.00 88.56 81 GLY A O 1
ATOM 658 N N . PRO A 1 82 ? -3.123 -1.119 -16.784 1.00 89.75 82 PRO A N 1
ATOM 659 C CA . PRO A 1 82 ? -4.004 -2.255 -16.534 1.00 89.75 82 PRO A CA 1
ATOM 660 C C . PRO A 1 82 ? -3.561 -3.056 -15.300 1.00 89.75 82 PRO A C 1
ATOM 662 O O . PRO A 1 82 ? -2.366 -3.160 -15.014 1.00 89.75 82 PRO A O 1
ATOM 665 N N . ASN A 1 83 ? -4.533 -3.637 -14.591 1.00 90.81 83 ASN A N 1
ATOM 666 C CA . ASN A 1 83 ? -4.352 -4.485 -13.408 1.00 90.81 83 ASN A CA 1
ATOM 667 C C . ASN A 1 83 ? -3.307 -3.924 -12.428 1.00 90.81 83 ASN A C 1
ATOM 669 O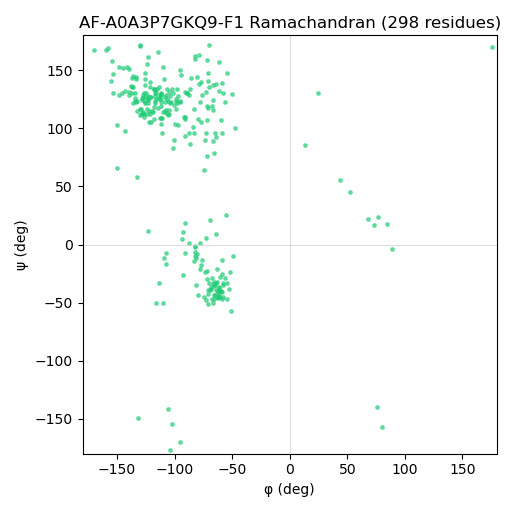 O . ASN A 1 83 ? -2.298 -4.564 -12.134 1.00 90.81 83 ASN A O 1
ATOM 673 N N . LEU A 1 84 ? -3.501 -2.679 -11.991 1.00 94.50 84 LEU A N 1
ATOM 674 C CA . LEU A 1 84 ? -2.472 -1.931 -11.277 1.00 94.50 84 LEU A CA 1
ATOM 675 C C . LEU A 1 84 ? -2.158 -2.549 -9.904 1.00 94.50 84 LEU A C 1
ATOM 677 O O . LEU A 1 84 ? -3.024 -2.670 -9.040 1.00 94.50 84 LEU A O 1
ATOM 681 N N . GLU A 1 85 ? -0.890 -2.862 -9.669 1.00 95.25 85 GLU A N 1
ATOM 682 C CA . GLU A 1 85 ? -0.386 -3.390 -8.405 1.00 95.25 85 GLU A CA 1
ATOM 683 C C . GLU A 1 85 ? 0.576 -2.384 -7.759 1.00 95.25 85 GLU A C 1
ATOM 685 O O . GLU A 1 85 ? 1.624 -2.065 -8.318 1.00 95.25 85 GLU A O 1
ATOM 690 N N . VAL A 1 86 ? 0.242 -1.868 -6.577 1.00 96.38 86 VAL A N 1
ATOM 691 C CA . VAL A 1 86 ? 1.090 -0.930 -5.827 1.00 96.38 86 VAL A CA 1
ATOM 692 C C . VAL A 1 86 ? 1.678 -1.648 -4.621 1.00 96.38 86 VAL A C 1
ATOM 694 O O . VAL A 1 86 ? 0.968 -2.050 -3.703 1.00 96.38 86 VAL A O 1
ATOM 697 N N . THR A 1 87 ? 2.992 -1.808 -4.609 1.00 94.25 87 THR A N 1
ATOM 698 C CA . THR A 1 87 ? 3.734 -2.555 -3.586 1.00 94.25 87 THR A CA 1
ATOM 699 C C . THR A 1 87 ? 4.898 -1.723 -3.060 1.00 94.25 87 THR A C 1
ATOM 701 O O . THR A 1 87 ? 5.202 -0.655 -3.589 1.00 94.25 87 THR A O 1
ATOM 704 N N . GLY A 1 88 ? 5.553 -2.203 -2.004 1.00 91.12 88 GLY A N 1
ATOM 705 C CA . GLY A 1 88 ? 6.785 -1.597 -1.504 1.00 91.12 88 GLY A CA 1
ATOM 706 C C . GLY A 1 88 ? 6.549 -0.297 -0.737 1.00 91.12 88 GLY A C 1
ATOM 707 O O . GLY A 1 88 ? 5.641 -0.226 0.095 1.00 91.12 88 GLY A O 1
ATOM 708 N N . ARG A 1 89 ? 7.412 0.703 -0.944 1.00 93.06 89 ARG A N 1
ATOM 709 C CA . ARG A 1 89 ? 7.378 1.980 -0.214 1.00 93.06 89 ARG A CA 1
ATOM 710 C C . ARG A 1 89 ? 7.089 3.120 -1.180 1.00 93.06 89 ARG A C 1
ATOM 712 O O . ARG A 1 89 ? 7.791 3.302 -2.165 1.00 93.06 89 ARG A O 1
ATOM 719 N N . ILE A 1 90 ? 6.050 3.887 -0.878 1.00 94.38 90 ILE A N 1
ATOM 720 C CA . ILE A 1 90 ? 5.609 5.016 -1.694 1.00 94.38 90 ILE A CA 1
ATOM 721 C C . ILE A 1 90 ? 5.641 6.253 -0.803 1.00 94.38 90 ILE A C 1
ATOM 723 O O . ILE A 1 90 ? 4.886 6.333 0.162 1.00 94.38 90 ILE A O 1
ATOM 727 N N . LYS A 1 91 ? 6.511 7.209 -1.114 1.00 93.50 91 LYS A N 1
ATOM 728 C CA . LYS A 1 91 ? 6.647 8.493 -0.429 1.00 93.50 91 LYS A CA 1
ATOM 729 C C . LYS A 1 91 ? 6.588 9.627 -1.449 1.00 93.50 91 LYS A C 1
ATOM 731 O O . LYS A 1 91 ? 7.470 9.753 -2.297 1.00 93.50 91 LYS A O 1
ATOM 736 N N . ALA A 1 92 ? 5.544 10.444 -1.367 1.00 91.31 92 ALA A N 1
ATOM 737 C CA . ALA A 1 92 ? 5.351 11.608 -2.234 1.00 91.31 92 ALA A CA 1
ATOM 738 C C . ALA A 1 92 ? 4.380 12.611 -1.594 1.00 91.31 92 ALA A C 1
ATOM 740 O O . ALA A 1 92 ? 3.666 12.281 -0.655 1.00 91.31 92 ALA A O 1
ATOM 741 N N . ILE A 1 93 ? 4.290 13.835 -2.121 1.00 91.75 93 ILE A N 1
ATOM 742 C CA . ILE A 1 93 ? 3.332 14.836 -1.616 1.00 91.75 93 ILE A CA 1
ATOM 743 C C . ILE A 1 93 ? 1.894 14.445 -1.992 1.00 91.75 93 ILE A C 1
ATOM 745 O O . ILE A 1 93 ? 1.003 14.391 -1.141 1.00 91.75 93 ILE A O 1
ATOM 749 N N . LYS A 1 94 ? 1.665 14.146 -3.273 1.00 94.56 94 LYS A N 1
ATOM 750 C CA . LYS A 1 94 ? 0.378 13.698 -3.811 1.00 94.56 94 LYS A CA 1
ATOM 751 C C . LYS A 1 94 ? 0.593 12.532 -4.763 1.00 94.56 94 LYS A C 1
ATOM 753 O O . LYS A 1 94 ? 1.461 12.606 -5.632 1.00 94.56 94 LYS A O 1
ATOM 758 N N . VAL A 1 95 ? -0.240 11.501 -4.653 1.00 95.69 95 VAL A N 1
ATOM 759 C CA . VAL A 1 95 ? -0.227 10.353 -5.566 1.00 95.69 95 VAL A CA 1
ATOM 760 C C . VAL A 1 95 ? -1.593 10.096 -6.186 1.00 95.69 95 VAL A C 1
ATOM 762 O O . VAL A 1 95 ? -2.640 10.337 -5.581 1.00 95.69 95 VAL A O 1
ATOM 765 N N . THR A 1 96 ? -1.591 9.607 -7.420 1.00 97.25 96 THR A N 1
ATOM 766 C CA . THR A 1 96 ? -2.782 9.094 -8.095 1.00 97.25 96 THR A CA 1
ATOM 767 C C . THR A 1 96 ? -2.455 7.768 -8.755 1.00 97.25 96 THR A C 1
ATOM 769 O O . THR A 1 96 ? -1.553 7.701 -9.582 1.00 97.25 96 THR A O 1
ATOM 772 N N . PHE A 1 97 ? -3.195 6.731 -8.388 1.00 97.81 97 PHE A N 1
ATOM 773 C CA . PHE A 1 97 ? -3.069 5.396 -8.952 1.00 97.81 97 PHE A CA 1
ATOM 774 C C . PHE A 1 97 ? -4.370 5.025 -9.647 1.00 97.81 97 PHE A C 1
ATOM 776 O O . PHE A 1 97 ? -5.437 5.073 -9.032 1.00 97.81 97 PHE A O 1
ATOM 783 N N . GLU A 1 98 ? -4.280 4.689 -10.928 1.00 97.12 98 GLU A N 1
ATOM 784 C CA . GLU A 1 98 ? -5.439 4.404 -11.767 1.00 97.12 98 GLU A CA 1
ATOM 785 C C . GLU A 1 98 ? -5.275 3.068 -12.497 1.00 97.12 98 GLU A C 1
ATOM 787 O O . GLU A 1 98 ? -4.428 2.935 -13.380 1.00 97.12 98 GLU A O 1
ATOM 792 N N . SER A 1 99 ? -6.090 2.070 -12.145 1.00 95.25 99 SER A N 1
ATOM 793 C CA . SER A 1 99 ? -6.196 0.864 -12.968 1.00 95.25 99 SER A CA 1
ATOM 794 C C . SER A 1 99 ? -7.113 1.156 -14.148 1.00 95.25 99 SER A C 1
ATOM 796 O O . SER A 1 99 ? -8.324 1.292 -13.964 1.00 95.25 99 SER A O 1
ATOM 798 N N . THR A 1 100 ? -6.546 1.267 -15.348 1.00 92.06 100 THR A N 1
ATOM 799 C CA . THR A 1 100 ? -7.301 1.623 -16.565 1.00 92.06 100 THR A CA 1
ATOM 800 C C . THR A 1 100 ? -8.237 0.502 -17.004 1.00 92.06 100 THR A C 1
ATOM 802 O O . THR A 1 100 ? -9.328 0.750 -17.508 1.00 92.06 100 THR A O 1
ATOM 805 N N . VAL A 1 101 ? -7.816 -0.739 -16.768 1.00 89.50 101 VAL A N 1
ATOM 806 C CA . VAL A 1 101 ? -8.607 -1.960 -16.920 1.00 89.50 101 VAL A CA 1
ATOM 807 C C . VAL A 1 101 ? -8.323 -2.842 -15.708 1.00 89.50 101 VAL A C 1
ATOM 809 O O . VAL A 1 101 ? -7.196 -2.861 -15.210 1.00 89.50 101 VAL A O 1
ATOM 812 N N . GLY A 1 102 ? -9.335 -3.550 -15.211 1.00 90.56 102 GLY A N 1
ATOM 813 C CA . GLY A 1 102 ? -9.177 -4.498 -14.111 1.00 90.56 102 GLY A CA 1
ATOM 814 C C . GLY A 1 102 ? -9.126 -3.857 -12.722 1.00 90.56 102 GLY A C 1
ATOM 815 O O . GLY A 1 102 ? -9.669 -2.773 -12.479 1.00 90.56 102 GLY A O 1
ATOM 816 N N . ALA A 1 103 ? -8.520 -4.583 -11.785 1.00 94.56 103 ALA A N 1
ATOM 817 C CA . ALA A 1 103 ? -8.479 -4.220 -10.374 1.00 94.56 103 ALA A CA 1
ATOM 818 C C . ALA A 1 103 ? -7.193 -3.470 -10.002 1.00 94.56 103 ALA A C 1
ATOM 820 O O . ALA A 1 103 ? -6.130 -3.726 -10.561 1.00 94.56 103 ALA A O 1
ATOM 821 N N . LEU A 1 104 ? -7.291 -2.595 -8.998 1.00 97.56 104 LEU A N 1
ATOM 822 C CA . LEU A 1 104 ? -6.143 -2.025 -8.302 1.00 97.56 104 LEU A CA 1
ATOM 823 C C . LEU A 1 104 ? -5.920 -2.794 -7.003 1.00 97.56 104 LEU A C 1
ATOM 825 O O . LEU A 1 104 ? -6.751 -2.754 -6.093 1.00 97.56 104 LEU A O 1
ATOM 829 N N . HIS A 1 105 ? -4.777 -3.458 -6.899 1.00 96.62 105 HIS A N 1
ATOM 830 C CA . HIS A 1 105 ? -4.321 -4.093 -5.670 1.00 96.62 105 HIS A CA 1
ATOM 831 C C . HIS A 1 105 ? -3.214 -3.254 -5.045 1.00 96.62 105 HIS A C 1
ATOM 833 O O . HIS A 1 105 ? -2.256 -2.880 -5.716 1.00 96.62 105 HIS A O 1
ATOM 839 N N . THR A 1 106 ? -3.313 -2.962 -3.753 1.00 97.00 106 THR A N 1
ATOM 840 C CA . THR A 1 106 ? -2.247 -2.266 -3.032 1.00 97.00 106 THR A CA 1
ATOM 841 C C . THR A 1 106 ? -1.858 -3.018 -1.774 1.00 97.00 106 THR A C 1
ATOM 843 O O . THR A 1 106 ? -2.689 -3.319 -0.920 1.00 97.00 106 THR A O 1
ATOM 846 N N . ASN A 1 107 ? -0.567 -3.316 -1.691 1.00 95.69 107 ASN A N 1
ATOM 847 C CA . ASN A 1 107 ? 0.112 -3.904 -0.551 1.00 95.69 107 ASN A CA 1
ATOM 848 C C . ASN A 1 107 ? 1.403 -3.117 -0.274 1.00 95.69 107 ASN A C 1
ATOM 850 O O . ASN A 1 107 ? 2.519 -3.625 -0.400 1.00 95.69 107 ASN A O 1
ATOM 854 N N . SER A 1 108 ? 1.248 -1.816 -0.035 1.00 94.75 108 SER A N 1
ATOM 855 C CA . SER A 1 108 ? 2.357 -0.872 0.101 1.00 94.75 108 SER A CA 1
ATOM 856 C C . SER A 1 108 ? 2.304 -0.132 1.432 1.00 94.75 108 SER A C 1
ATOM 858 O O . SER A 1 108 ? 1.241 0.047 2.030 1.00 94.75 108 SER A O 1
ATOM 860 N N . LYS A 1 109 ? 3.476 0.330 1.875 1.00 95.25 109 LYS A N 1
ATOM 861 C CA . LYS A 1 109 ? 3.600 1.385 2.881 1.00 95.25 109 LYS A CA 1
ATOM 862 C C . LYS A 1 109 ? 3.575 2.719 2.143 1.00 95.25 109 LYS A C 1
ATOM 864 O O . LYS A 1 109 ? 4.593 3.138 1.587 1.00 95.25 109 LYS A O 1
ATOM 869 N N . LEU A 1 110 ? 2.399 3.333 2.078 1.00 95.38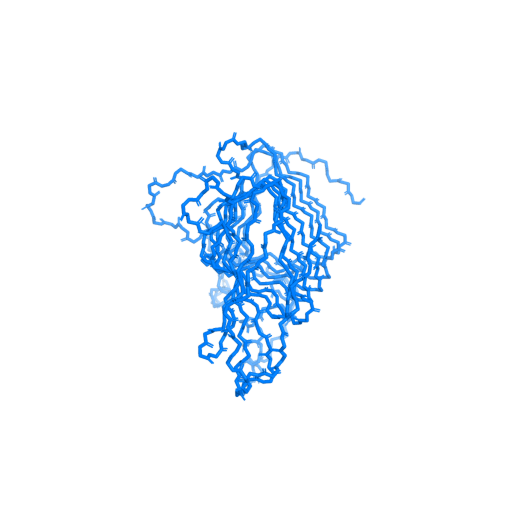 110 LEU A N 1
ATOM 870 C CA . LEU A 1 110 ? 2.124 4.531 1.295 1.00 95.38 110 LEU A CA 1
ATOM 871 C C . LEU A 1 110 ? 2.014 5.740 2.226 1.00 95.38 110 LEU A C 1
ATOM 873 O O . LEU A 1 110 ? 1.059 5.867 2.980 1.00 95.38 110 LEU A O 1
ATOM 877 N N . SER A 1 111 ? 2.976 6.652 2.141 1.00 94.31 111 SER A N 1
ATOM 878 C CA . SER A 1 111 ? 2.990 7.928 2.850 1.00 94.31 111 SER A CA 1
ATOM 879 C C . SER A 1 111 ? 2.844 9.074 1.850 1.00 94.31 111 SER A C 1
ATOM 881 O O . SER A 1 111 ? 3.746 9.343 1.053 1.00 94.31 111 SER A O 1
ATOM 883 N N . ALA A 1 112 ? 1.686 9.732 1.862 1.00 93.94 112 ALA A N 1
ATOM 884 C CA . ALA A 1 112 ? 1.446 10.916 1.048 1.00 93.94 112 ALA A CA 1
ATOM 885 C C . ALA A 1 112 ? 0.395 11.826 1.671 1.00 93.94 112 ALA A C 1
ATOM 887 O O . ALA A 1 112 ? -0.581 11.354 2.243 1.00 93.94 112 ALA A O 1
ATOM 888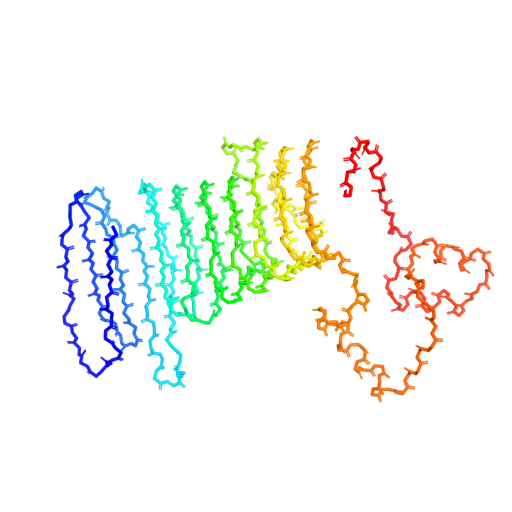 N N . ARG A 1 113 ? 0.518 13.147 1.497 1.00 93.56 113 ARG A N 1
ATOM 889 C CA . ARG A 1 113 ? -0.498 14.089 1.998 1.00 93.56 113 ARG A CA 1
ATOM 890 C C . ARG A 1 113 ? -1.861 13.836 1.351 1.00 93.56 113 ARG A C 1
ATOM 892 O O . ARG A 1 113 ? -2.886 13.939 2.025 1.00 93.56 113 ARG A O 1
ATOM 899 N N . SER A 1 114 ? -1.876 13.516 0.055 1.00 95.31 114 SER A N 1
ATOM 900 C CA . SER A 1 114 ? -3.093 13.219 -0.704 1.00 95.31 114 SER A CA 1
ATOM 901 C C . SER A 1 114 ? -2.936 11.976 -1.579 1.00 95.31 114 SER A C 1
ATOM 903 O O . SER A 1 114 ? -2.032 11.903 -2.410 1.00 95.31 114 SER A O 1
ATOM 905 N N . ILE A 1 115 ? -3.857 11.028 -1.420 1.00 97.69 115 ILE A N 1
ATOM 906 C CA . ILE A 1 115 ? -3.925 9.771 -2.166 1.00 97.69 115 ILE A CA 1
ATOM 907 C C . ILE A 1 115 ? -5.225 9.748 -2.961 1.00 97.69 115 ILE A C 1
ATOM 909 O O . ILE A 1 115 ? -6.302 9.981 -2.410 1.00 97.69 115 ILE A O 1
ATOM 913 N N . ILE A 1 116 ? -5.129 9.443 -4.253 1.00 98.31 116 ILE A N 1
ATOM 914 C CA . ILE A 1 116 ? -6.283 9.194 -5.116 1.00 98.31 116 ILE A CA 1
ATOM 915 C C . ILE A 1 116 ? -6.133 7.803 -5.728 1.00 98.31 116 ILE A C 1
ATOM 917 O O . ILE A 1 116 ? -5.148 7.543 -6.416 1.00 98.31 116 ILE A O 1
ATOM 921 N N . LEU A 1 117 ? -7.106 6.927 -5.499 1.00 98.50 117 LEU A N 1
ATOM 922 C CA . LEU A 1 117 ? -7.177 5.602 -6.110 1.00 98.50 117 LEU A CA 1
ATOM 923 C C . LEU A 1 117 ? -8.381 5.524 -7.046 1.00 98.50 117 LEU A C 1
ATOM 925 O O . LEU A 1 117 ? -9.483 5.939 -6.679 1.00 98.50 117 LEU A O 1
ATOM 929 N N . LYS A 1 118 ? -8.186 4.963 -8.237 1.00 98.19 118 LYS A N 1
ATOM 930 C CA . LYS A 1 118 ? -9.257 4.727 -9.205 1.00 98.19 118 LYS A CA 1
ATOM 931 C C . LYS A 1 118 ? -9.112 3.352 -9.839 1.00 98.19 118 LYS A C 1
ATOM 933 O O . LYS A 1 118 ? -8.032 3.013 -10.309 1.00 98.19 118 LYS A O 1
ATOM 938 N N . ALA A 1 119 ? -10.183 2.570 -9.860 1.00 97.44 119 ALA A N 1
ATOM 939 C CA . ALA A 1 119 ? -10.240 1.289 -10.567 1.00 97.44 119 ALA A CA 1
ATOM 940 C C . ALA A 1 119 ? -11.673 0.766 -10.599 1.00 97.44 119 ALA A C 1
ATOM 942 O O . ALA A 1 119 ? -12.506 1.198 -9.804 1.00 97.44 119 ALA A O 1
ATOM 943 N N . GLN A 1 120 ? -11.955 -0.248 -11.419 1.00 94.69 120 GLN A N 1
ATOM 944 C CA . GLN A 1 120 ? -13.238 -0.953 -11.335 1.00 94.69 120 GLN A CA 1
ATOM 945 C C . GLN A 1 120 ? -13.443 -1.588 -9.950 1.00 94.69 120 GLN A C 1
ATOM 947 O O . GLN A 1 120 ? -14.544 -1.516 -9.398 1.00 94.69 120 GLN A O 1
ATOM 952 N N . HIS A 1 121 ? -12.368 -2.147 -9.387 1.00 96.31 121 HIS A N 1
ATOM 953 C CA . HIS A 1 121 ? -12.311 -2.716 -8.044 1.00 96.31 121 HIS A CA 1
ATOM 954 C C . HIS A 1 121 ? -11.008 -2.303 -7.355 1.00 96.31 121 HIS A C 1
ATOM 956 O O . HIS A 1 121 ? -9.946 -2.369 -7.974 1.00 96.31 121 HIS A O 1
ATOM 962 N N . ILE A 1 122 ? -11.079 -1.891 -6.090 1.00 98.19 122 ILE A N 1
ATOM 963 C CA . ILE A 1 122 ? -9.911 -1.511 -5.282 1.00 98.19 122 ILE A CA 1
ATOM 964 C C . ILE A 1 122 ? -9.782 -2.474 -4.105 1.00 98.19 122 ILE A C 1
ATOM 966 O O . ILE A 1 122 ? -10.740 -2.677 -3.362 1.00 98.19 122 ILE A O 1
ATOM 970 N N . PHE A 1 123 ? -8.582 -3.018 -3.907 1.00 97.44 123 PHE A N 1
ATOM 971 C CA . PHE A 1 123 ? -8.256 -3.911 -2.797 1.00 97.44 123 PHE A CA 1
ATOM 972 C C . PHE A 1 123 ? -7.027 -3.403 -2.043 1.00 97.44 123 PHE A C 1
ATOM 974 O O . PHE A 1 123 ? -5.904 -3.490 -2.550 1.00 97.44 123 PHE A O 1
ATOM 981 N N . ILE A 1 124 ? -7.232 -2.920 -0.819 1.00 97.31 124 ILE A N 1
ATOM 982 C CA . ILE A 1 124 ? -6.166 -2.614 0.137 1.00 97.31 124 ILE A CA 1
ATOM 983 C C . ILE A 1 124 ? -5.920 -3.867 0.970 1.00 97.31 124 ILE A C 1
ATOM 985 O O . ILE A 1 124 ? -6.773 -4.267 1.757 1.00 97.31 124 ILE A O 1
ATOM 989 N N . LYS A 1 125 ? -4.771 -4.506 0.745 1.00 95.44 125 LYS A N 1
ATOM 990 C CA . LYS A 1 125 ? -4.410 -5.789 1.356 1.00 95.44 125 LYS A CA 1
ATOM 991 C C . LYS A 1 125 ? -4.093 -5.637 2.855 1.00 95.44 125 LYS A C 1
ATOM 993 O O . LYS A 1 125 ? -3.703 -4.541 3.253 1.00 95.44 125 LYS A O 1
ATOM 998 N N . PRO A 1 126 ? -4.168 -6.723 3.652 1.00 91.44 126 PRO A N 1
ATOM 999 C CA . PRO A 1 126 ? -3.954 -6.676 5.106 1.00 91.44 126 PRO A CA 1
ATOM 1000 C C . PRO A 1 126 ? -2.641 -6.014 5.553 1.00 91.44 126 PRO A C 1
ATOM 1002 O O . PRO A 1 126 ? -2.603 -5.232 6.498 1.00 91.44 126 PRO A O 1
ATOM 1005 N N . GLU A 1 127 ? -1.557 -6.253 4.814 1.00 91.62 127 GLU A N 1
ATOM 1006 C CA . GLU A 1 127 ? -0.229 -5.716 5.142 1.00 91.62 127 GLU A CA 1
ATOM 1007 C C . GLU A 1 127 ? -0.004 -4.266 4.669 1.00 91.62 127 GLU A C 1
ATOM 1009 O O . GLU A 1 127 ? 1.048 -3.671 4.929 1.00 91.62 127 GLU A O 1
ATOM 1014 N N . ALA A 1 128 ? -0.980 -3.664 3.981 1.00 95.12 128 ALA A N 1
ATOM 1015 C CA . ALA A 1 128 ? -0.888 -2.283 3.533 1.00 95.12 128 ALA A CA 1
ATOM 1016 C C . ALA A 1 128 ? -1.000 -1.307 4.715 1.00 95.12 128 ALA A C 1
ATOM 1018 O O . ALA A 1 128 ? -1.821 -1.475 5.620 1.00 95.12 128 ALA A O 1
ATOM 1019 N N . LEU A 1 129 ? -0.199 -0.241 4.669 1.00 95.00 129 LEU A N 1
ATOM 1020 C CA . LEU A 1 129 ? -0.246 0.862 5.628 1.00 95.00 129 LEU A CA 1
ATOM 1021 C C . LEU A 1 129 ? -0.244 2.184 4.874 1.00 95.00 129 LEU A C 1
ATOM 1023 O O . LEU A 1 129 ? 0.727 2.524 4.198 1.00 95.00 129 LEU A O 1
ATOM 1027 N N . PHE A 1 130 ? -1.341 2.917 4.982 1.00 95.94 130 PHE A N 1
ATOM 1028 C CA . PHE A 1 130 ? -1.553 4.192 4.323 1.00 95.94 130 PHE A CA 1
ATOM 1029 C C . PHE A 1 130 ? -1.498 5.300 5.362 1.00 95.94 130 PHE A C 1
ATOM 1031 O O . PHE A 1 130 ? -2.236 5.280 6.338 1.00 95.94 130 PHE A O 1
ATOM 1038 N N . THR A 1 131 ? -0.658 6.294 5.125 1.00 94.19 131 THR A N 1
ATOM 1039 C CA . THR A 1 131 ? -0.475 7.454 5.989 1.00 94.19 131 THR A CA 1
ATOM 1040 C C . THR A 1 131 ? -0.771 8.702 5.170 1.00 94.19 131 THR A C 1
ATOM 1042 O O . THR A 1 131 ? 0.021 9.075 4.299 1.00 94.19 131 THR A O 1
ATOM 1045 N N . CYS A 1 132 ? -1.928 9.327 5.404 1.00 94.62 132 CYS A N 1
ATOM 1046 C CA . CYS A 1 132 ? -2.382 10.467 4.608 1.00 94.62 132 CYS A CA 1
ATOM 1047 C C . CYS A 1 132 ? -3.346 11.405 5.336 1.00 94.62 132 CYS A C 1
ATOM 1049 O O . CYS A 1 132 ? -4.038 11.015 6.269 1.00 94.62 132 CYS A O 1
ATOM 1051 N N . SER A 1 133 ? -3.428 12.654 4.870 1.00 93.81 133 SER A N 1
ATOM 1052 C CA . SER A 1 133 ? -4.448 13.610 5.330 1.00 93.81 133 SER A CA 1
ATOM 1053 C C . SER A 1 133 ? -5.691 13.594 4.441 1.00 93.81 133 SER A C 1
ATOM 1055 O O . SER A 1 133 ? -6.771 13.974 4.880 1.00 93.81 133 SER A O 1
ATOM 1057 N N . LYS A 1 134 ? -5.551 13.205 3.169 1.00 95.81 134 LYS A N 1
ATOM 1058 C CA . LYS A 1 134 ? -6.654 13.137 2.205 1.00 95.81 134 LYS A CA 1
ATOM 1059 C C . LYS A 1 134 ? -6.600 11.838 1.421 1.00 95.81 134 LYS A C 1
ATOM 1061 O O . LYS A 1 134 ? -5.623 11.590 0.716 1.00 95.81 134 LYS A O 1
ATOM 1066 N N . LEU A 1 135 ? -7.680 11.078 1.469 1.00 97.75 135 LEU A N 1
ATOM 1067 C CA . LEU A 1 135 ? -7.867 9.847 0.722 1.00 97.75 135 LEU A CA 1
ATOM 1068 C C . LEU A 1 135 ? -9.129 9.959 -0.123 1.00 97.75 135 LEU A C 1
ATOM 1070 O O . LEU A 1 135 ? -10.212 10.218 0.396 1.00 97.75 135 LEU A O 1
ATOM 1074 N N . ARG A 1 136 ? -8.983 9.753 -1.429 1.00 98.44 136 ARG A N 1
ATOM 1075 C CA . ARG A 1 136 ? -10.101 9.663 -2.363 1.00 98.44 136 ARG A CA 1
ATOM 1076 C C . ARG A 1 136 ? -10.057 8.336 -3.101 1.00 98.44 136 ARG A C 1
ATOM 1078 O O . ARG A 1 136 ? -9.038 8.016 -3.707 1.00 98.44 136 ARG A O 1
ATOM 1085 N N . MET A 1 137 ? -11.161 7.603 -3.100 1.00 98.50 137 MET A N 1
ATOM 1086 C CA . MET A 1 137 ? -11.318 6.385 -3.896 1.00 98.50 137 MET A CA 1
ATOM 1087 C C . MET A 1 137 ? -12.503 6.522 -4.838 1.00 98.50 137 MET A C 1
ATOM 1089 O O . MET A 1 137 ? -13.526 7.073 -4.449 1.00 98.50 137 MET A O 1
ATOM 1093 N N . ILE A 1 138 ? -12.348 6.040 -6.068 1.00 98.12 138 ILE A N 1
ATOM 1094 C CA . ILE A 1 138 ? -13.416 5.983 -7.069 1.00 98.12 138 ILE A CA 1
ATOM 1095 C C . ILE A 1 138 ? -13.440 4.562 -7.620 1.00 98.12 138 ILE A C 1
ATOM 1097 O O . ILE A 1 138 ? -12.485 4.133 -8.276 1.00 98.12 138 ILE A O 1
ATOM 1101 N N . SER A 1 139 ? -14.493 3.811 -7.310 1.00 97.06 139 SER A N 1
ATOM 1102 C CA . SER A 1 139 ? -14.604 2.412 -7.710 1.00 97.06 139 SER A CA 1
ATOM 1103 C C . SER A 1 139 ? -16.042 1.914 -7.728 1.00 97.06 139 SER A C 1
ATOM 1105 O O . SER A 1 139 ? -16.931 2.576 -7.222 1.00 97.06 139 SER A O 1
ATOM 1107 N N . ARG A 1 140 ? -16.299 0.726 -8.288 1.00 94.00 140 ARG A N 1
ATOM 1108 C CA . ARG A 1 140 ? -17.590 0.047 -8.067 1.00 94.00 140 ARG A CA 1
ATOM 1109 C C . ARG A 1 140 ? -17.609 -0.690 -6.731 1.00 94.00 140 ARG A C 1
ATOM 1111 O O . ARG A 1 140 ? -18.658 -0.790 -6.104 1.00 94.00 140 ARG A O 1
ATOM 1118 N N . ARG A 1 141 ? -16.460 -1.243 -6.328 1.00 94.38 141 ARG A N 1
ATOM 1119 C CA . ARG A 1 141 ? -16.288 -1.972 -5.068 1.00 94.38 141 ARG A CA 1
ATOM 1120 C C . ARG A 1 141 ? -14.916 -1.679 -4.485 1.00 94.38 141 ARG A C 1
ATOM 1122 O O . ARG A 1 141 ? -13.908 -1.827 -5.174 1.00 94.38 141 ARG A O 1
ATOM 1129 N N . VAL A 1 142 ? -14.894 -1.351 -3.202 1.00 97.19 142 VAL A N 1
ATOM 1130 C CA . VAL A 1 142 ? -13.674 -1.154 -2.421 1.00 97.19 142 VAL A CA 1
ATOM 1131 C C . VAL A 1 142 ? -13.640 -2.186 -1.302 1.00 97.19 142 VAL A C 1
ATOM 1133 O O . VAL A 1 142 ? -14.641 -2.387 -0.620 1.00 97.19 142 VAL A O 1
ATOM 1136 N N . GLN A 1 143 ? -12.491 -2.826 -1.112 1.00 95.75 143 GLN A N 1
ATOM 1137 C CA . GLN A 1 143 ? -12.206 -3.683 0.031 1.00 95.75 143 GLN A CA 1
ATOM 1138 C C . GLN A 1 143 ? -10.954 -3.180 0.751 1.00 95.75 143 GLN A C 1
ATOM 1140 O O . GLN A 1 143 ? -9.907 -2.997 0.123 1.00 95.75 143 GLN A O 1
ATOM 1145 N N . ILE A 1 144 ? -11.079 -2.948 2.055 1.00 96.00 144 ILE A N 1
ATOM 1146 C CA . ILE A 1 144 ? -10.018 -2.465 2.932 1.00 96.00 144 ILE A CA 1
ATOM 1147 C C . ILE A 1 144 ? -9.792 -3.495 4.026 1.00 96.00 144 ILE A C 1
ATOM 1149 O O . ILE A 1 144 ? -10.584 -3.591 4.954 1.00 96.00 144 ILE A O 1
ATOM 1153 N N . ASP A 1 145 ? -8.694 -4.232 3.920 1.00 93.44 145 ASP A N 1
ATOM 1154 C CA . ASP A 1 145 ? -8.234 -5.139 4.975 1.00 93.44 145 ASP A CA 1
ATOM 1155 C C . ASP A 1 145 ? -6.969 -4.603 5.666 1.00 93.44 145 ASP A C 1
ATOM 1157 O O . ASP A 1 145 ? -6.556 -5.131 6.688 1.00 93.44 145 ASP A O 1
ATOM 1161 N N . GLY A 1 146 ? -6.339 -3.567 5.098 1.00 92.56 146 GLY A N 1
ATOM 1162 C CA . GLY A 1 146 ? -5.161 -2.903 5.659 1.00 92.56 146 GLY A CA 1
ATOM 1163 C C . GLY A 1 146 ? -5.491 -1.663 6.492 1.00 92.56 146 GLY A C 1
ATOM 1164 O O . GLY A 1 146 ? -6.648 -1.348 6.771 1.00 92.56 146 GLY A O 1
ATOM 1165 N N . ARG A 1 147 ? -4.448 -0.912 6.849 1.00 94.12 147 ARG A N 1
ATOM 1166 C CA . ARG A 1 147 ? -4.540 0.218 7.783 1.00 94.12 147 ARG A CA 1
ATOM 1167 C C . ARG A 1 147 ? -4.437 1.555 7.073 1.00 94.12 147 ARG A C 1
ATOM 1169 O O . ARG A 1 147 ? -3.523 1.759 6.273 1.00 94.12 147 ARG A O 1
ATOM 1176 N N . ILE A 1 148 ? -5.321 2.490 7.402 1.00 95.81 148 ILE A N 1
ATOM 1177 C CA . ILE A 1 148 ? -5.311 3.852 6.866 1.00 95.81 148 ILE A CA 1
ATOM 1178 C C . ILE A 1 148 ? -5.350 4.848 8.022 1.00 95.81 148 ILE A C 1
ATOM 1180 O O . ILE A 1 148 ? -6.354 4.965 8.712 1.00 95.81 148 ILE A O 1
ATOM 1184 N N . CYS A 1 149 ? -4.277 5.604 8.217 1.00 92.44 149 CYS A N 1
ATOM 1185 C CA . CYS A 1 149 ? -4.111 6.531 9.329 1.00 92.44 149 CYS A CA 1
ATOM 1186 C C . CYS A 1 149 ? -3.672 7.925 8.857 1.00 92.44 149 CYS A C 1
ATOM 1188 O O . CYS A 1 149 ? -3.318 8.142 7.691 1.00 92.44 149 CYS A O 1
ATOM 1190 N N . CYS A 1 150 ? -3.673 8.880 9.788 1.00 89.06 150 CYS A N 1
ATOM 1191 C CA . CYS A 1 150 ? -3.102 10.199 9.550 1.00 89.06 150 CYS A CA 1
ATOM 1192 C C . CYS A 1 150 ? -1.569 10.170 9.668 1.00 89.06 150 CYS A C 1
ATOM 1194 O O . CYS A 1 150 ? -0.995 9.221 10.198 1.00 89.06 150 CYS A O 1
ATOM 1196 N N . SER A 1 151 ? -0.896 11.201 9.152 1.00 77.69 151 SER A N 1
ATOM 1197 C CA . SER A 1 151 ? 0.549 11.376 9.338 1.00 77.69 151 SER A CA 1
ATOM 1198 C C . SER A 1 151 ? 0.855 11.899 10.734 1.00 77.69 151 SER A C 1
ATOM 1200 O O . SER A 1 151 ? 0.174 12.808 11.205 1.00 77.69 151 SER A O 1
ATOM 1202 N N . ASP A 1 152 ? 1.918 11.376 11.346 1.00 69.38 152 ASP A N 1
ATOM 1203 C CA . ASP A 1 152 ? 2.451 11.871 12.622 1.00 69.38 152 ASP A CA 1
ATOM 1204 C C . ASP A 1 152 ? 2.796 13.369 12.564 1.00 69.38 152 ASP A C 1
ATOM 1206 O O . ASP A 1 152 ? 2.710 14.068 13.568 1.00 69.38 152 ASP A O 1
ATOM 1210 N N . GLU A 1 153 ? 3.148 13.887 11.381 1.00 67.62 153 GLU A N 1
ATOM 1211 C CA . GLU A 1 153 ? 3.501 15.298 11.193 1.00 67.62 153 GLU A CA 1
ATOM 1212 C C . GLU A 1 153 ? 2.280 16.231 11.296 1.00 67.62 153 GLU A C 1
ATOM 1214 O O . GLU A 1 153 ? 2.438 17.418 11.573 1.00 67.62 153 GLU A O 1
ATOM 1219 N N . MET A 1 154 ? 1.062 15.721 11.063 1.00 64.50 154 MET A N 1
ATOM 1220 C CA . MET A 1 154 ? -0.180 16.507 11.034 1.00 64.50 154 MET A CA 1
ATOM 1221 C C . MET A 1 154 ? -1.399 15.673 11.487 1.00 64.50 154 MET A C 1
ATOM 1223 O O . MET A 1 154 ? -2.315 15.467 10.688 1.00 64.50 154 MET A O 1
ATOM 1227 N N . PRO A 1 155 ? -1.488 15.234 12.758 1.00 66.00 155 PRO A N 1
ATOM 1228 C CA . PRO A 1 155 ? -2.550 14.334 13.237 1.00 66.00 155 PRO A CA 1
ATOM 1229 C C . PRO A 1 155 ? -3.931 15.004 13.371 1.00 66.00 155 PRO A C 1
ATOM 1231 O O . PRO A 1 155 ? -4.878 14.420 13.897 1.00 66.00 155 PRO A O 1
ATOM 1234 N N . SER A 1 156 ? -4.073 16.262 12.945 1.00 81.44 156 SER A N 1
ATOM 1235 C CA . SER A 1 156 ? -5.244 17.070 13.274 1.00 81.44 156 SER A CA 1
ATOM 1236 C C . SER A 1 156 ? -6.490 16.667 12.494 1.00 81.44 156 SER A C 1
ATOM 1238 O O . SER A 1 156 ? -7.562 16.587 13.088 1.00 81.44 156 SER A O 1
ATOM 1240 N N . LYS A 1 157 ? -6.377 16.443 11.180 1.00 91.25 157 LYS A N 1
ATOM 1241 C CA . LYS A 1 157 ? -7.538 16.235 10.306 1.00 91.25 157 LYS A CA 1
ATOM 1242 C C . LYS A 1 157 ? -7.241 15.249 9.185 1.00 91.25 157 LYS A C 1
ATOM 1244 O O . LYS A 1 157 ? -6.284 15.427 8.428 1.00 91.25 157 LYS A O 1
ATOM 1249 N N . MET A 1 158 ? -8.123 14.268 9.026 1.00 94.88 158 MET A N 1
ATOM 1250 C CA . MET A 1 158 ? -8.128 13.339 7.901 1.00 94.88 158 MET A CA 1
ATOM 1251 C C . MET A 1 158 ? -9.462 13.425 7.161 1.00 94.88 158 MET A C 1
ATOM 1253 O O . MET A 1 158 ? -10.524 13.447 7.776 1.00 94.88 158 MET A O 1
ATOM 1257 N N . SER A 1 159 ? -9.409 13.462 5.833 1.00 96.06 159 SER A N 1
ATOM 1258 C CA . SER A 1 159 ? -10.591 13.417 4.971 1.00 96.06 159 SER A CA 1
ATOM 1259 C C . SER A 1 159 ? -10.559 12.163 4.107 1.00 96.06 159 SER A C 1
ATOM 1261 O O . SER A 1 159 ? -9.626 11.975 3.324 1.00 96.06 159 SER A O 1
ATOM 1263 N N . VAL A 1 160 ? -11.590 11.333 4.221 1.00 97.69 160 VAL A N 1
ATOM 1264 C CA . VAL A 1 160 ? -11.778 10.096 3.463 1.00 97.69 160 VAL A CA 1
ATOM 1265 C C . VAL A 1 160 ? -13.059 10.226 2.649 1.00 97.69 160 VAL A C 1
ATOM 1267 O O . VAL A 1 160 ? -14.149 10.305 3.203 1.00 97.69 160 VAL A O 1
ATOM 1270 N N . PHE A 1 161 ? -12.920 10.260 1.325 1.00 98.19 161 PHE A N 1
ATOM 1271 C CA . PHE A 1 161 ? -14.041 10.309 0.390 1.00 98.19 161 PHE A CA 1
ATOM 1272 C C . PHE A 1 161 ? -14.012 9.081 -0.517 1.00 98.19 161 PHE A C 1
ATOM 1274 O O . PHE A 1 161 ? -13.089 8.910 -1.319 1.00 98.19 161 PHE A O 1
ATOM 1281 N N . ILE A 1 162 ? -15.019 8.227 -0.395 1.00 98.31 162 ILE A N 1
ATOM 1282 C CA . ILE A 1 162 ? -15.117 6.978 -1.141 1.00 98.31 162 ILE A CA 1
ATOM 1283 C C . ILE A 1 162 ? -16.360 7.050 -2.017 1.00 98.31 162 ILE A C 1
ATOM 1285 O O . ILE A 1 162 ? -17.488 6.985 -1.539 1.00 98.31 162 ILE A O 1
ATOM 1289 N N . ASP A 1 163 ? -16.130 7.186 -3.317 1.00 98.12 163 ASP A N 1
ATOM 1290 C CA . ASP A 1 163 ? -17.170 7.061 -4.324 1.00 98.12 163 ASP A CA 1
ATOM 1291 C C . ASP A 1 163 ? -17.235 5.600 -4.775 1.00 98.12 163 ASP A C 1
ATOM 1293 O O . ASP A 1 163 ? -16.413 5.154 -5.583 1.00 98.12 163 ASP A O 1
ATOM 1297 N N . SER A 1 164 ? -18.116 4.823 -4.142 1.00 96.75 164 SER A N 1
ATOM 1298 C CA . SER A 1 164 ? -18.257 3.388 -4.387 1.00 96.75 164 SER A CA 1
ATOM 1299 C C . SER A 1 164 ? -19.639 2.886 -4.019 1.00 96.75 164 SER A C 1
ATOM 1301 O O . SER A 1 164 ? -20.161 3.242 -2.969 1.00 96.75 164 SER A O 1
ATOM 1303 N N . ALA A 1 165 ? -20.187 1.981 -4.836 1.00 93.38 165 ALA A N 1
ATOM 1304 C CA . ALA A 1 165 ? -21.464 1.330 -4.544 1.00 93.38 165 ALA A CA 1
ATOM 1305 C C . ALA A 1 165 ? -21.385 0.435 -3.295 1.00 93.38 165 ALA A C 1
ATOM 1307 O O . ALA A 1 165 ? -22.366 0.302 -2.568 1.00 93.38 165 ALA A O 1
ATOM 1308 N N . LEU A 1 166 ? -20.216 -0.164 -3.044 1.00 93.19 166 LEU A N 1
ATOM 1309 C CA . LEU A 1 166 ? -19.951 -0.979 -1.861 1.00 93.19 166 LEU A CA 1
ATOM 1310 C C . LEU A 1 166 ? -18.546 -0.711 -1.319 1.00 93.19 166 LEU A C 1
ATOM 1312 O O . LEU A 1 166 ? -17.557 -0.803 -2.057 1.00 93.19 166 LEU A O 1
ATOM 1316 N N . LEU A 1 167 ? -18.461 -0.431 -0.023 1.00 95.50 167 LEU A N 1
ATOM 1317 C CA . LEU A 1 167 ? -17.231 -0.444 0.755 1.00 95.50 167 LEU A CA 1
ATOM 1318 C C . LEU A 1 167 ? -17.282 -1.597 1.755 1.00 95.50 167 LEU A C 1
ATOM 1320 O O . LEU A 1 167 ? -18.174 -1.647 2.592 1.00 95.50 167 LEU A O 1
ATOM 1324 N N . HIS A 1 168 ? -16.304 -2.492 1.680 1.00 93.06 168 HIS A N 1
ATOM 1325 C CA . HIS A 1 168 ? -16.077 -3.550 2.654 1.00 93.06 168 HIS A CA 1
ATOM 1326 C C . HIS A 1 168 ? -14.824 -3.237 3.468 1.00 93.06 168 HIS A C 1
ATOM 1328 O O . HIS A 1 168 ? -13.746 -3.095 2.891 1.00 93.06 168 HIS A O 1
ATOM 1334 N N . ILE A 1 169 ? -14.948 -3.159 4.786 1.00 92.75 169 ILE A N 1
ATOM 1335 C CA . ILE A 1 169 ? -13.812 -3.071 5.704 1.00 92.75 169 ILE A CA 1
ATOM 1336 C C . ILE A 1 169 ? -13.717 -4.421 6.411 1.00 92.75 169 ILE A C 1
ATOM 1338 O O . ILE A 1 169 ? -14.639 -4.793 7.133 1.00 92.75 169 ILE A O 1
ATOM 1342 N N . GLY A 1 170 ? -12.644 -5.168 6.153 1.00 88.38 170 GLY A N 1
ATOM 1343 C CA . GLY A 1 170 ? -12.394 -6.461 6.788 1.00 88.38 170 GLY A CA 1
ATOM 1344 C C . GLY A 1 170 ? -12.053 -6.317 8.270 1.00 88.38 170 GLY A C 1
ATOM 1345 O O . GLY A 1 170 ? -11.829 -5.212 8.752 1.00 88.38 170 GLY A O 1
ATOM 1346 N N . ILE A 1 171 ? -11.978 -7.438 8.989 1.00 85.56 171 ILE A N 1
ATOM 1347 C CA . ILE A 1 171 ? -11.744 -7.458 10.446 1.00 85.56 171 ILE A CA 1
ATOM 1348 C C . ILE A 1 171 ? -10.439 -6.768 10.877 1.00 85.56 171 ILE A C 1
ATOM 1350 O O . ILE A 1 171 ? -10.389 -6.120 11.920 1.00 85.56 171 ILE A O 1
ATOM 1354 N N . ASP A 1 172 ? -9.409 -6.851 10.036 1.00 83.94 172 ASP A N 1
ATOM 1355 C CA . ASP A 1 172 ? -8.116 -6.192 10.249 1.00 83.94 172 ASP A CA 1
ATOM 1356 C C . ASP A 1 172 ? -8.054 -4.782 9.634 1.00 83.94 172 ASP A C 1
ATOM 1358 O O . ASP A 1 172 ? -7.094 -4.040 9.854 1.00 83.94 172 ASP A O 1
ATOM 1362 N N . GLY A 1 173 ? -9.082 -4.401 8.871 1.00 90.19 173 GLY A N 1
ATOM 1363 C CA . GLY A 1 173 ? -9.167 -3.126 8.181 1.00 90.19 173 GLY A CA 1
ATOM 1364 C C . GLY A 1 173 ? -9.415 -1.976 9.149 1.00 90.19 173 GLY A C 1
ATOM 1365 O O . GLY A 1 173 ? -10.333 -2.021 9.970 1.00 90.19 173 GLY A O 1
ATOM 1366 N N . THR A 1 174 ? -8.624 -0.910 9.032 1.00 93.12 174 THR A N 1
ATOM 1367 C CA . THR A 1 174 ? -8.761 0.264 9.904 1.00 93.12 174 THR A CA 1
ATOM 1368 C C . THR A 1 174 ? -8.742 1.570 9.123 1.00 93.12 174 THR A C 1
ATOM 1370 O O . THR A 1 174 ? -7.984 1.745 8.164 1.00 93.12 174 THR A O 1
ATOM 1373 N N . ILE A 1 175 ? -9.559 2.525 9.562 1.00 95.00 175 ILE A N 1
ATOM 1374 C CA . ILE A 1 175 ? -9.554 3.909 9.089 1.00 95.00 175 ILE A CA 1
ATOM 1375 C C . ILE A 1 175 ? -9.454 4.841 10.297 1.00 95.00 175 ILE A C 1
ATOM 1377 O O . ILE A 1 175 ? -10.253 4.771 11.224 1.00 95.00 175 ILE A O 1
ATOM 1381 N N . GLY A 1 176 ? -8.472 5.737 10.270 1.00 93.19 176 GLY A N 1
ATOM 1382 C CA . GLY A 1 176 ? -8.212 6.727 11.313 1.00 93.19 176 GLY A CA 1
ATOM 1383 C C . GLY A 1 176 ? -7.290 6.256 12.441 1.00 93.19 176 GLY A C 1
ATOM 1384 O O . GLY A 1 176 ? -6.918 7.082 13.268 1.00 93.19 176 GLY A O 1
ATOM 1385 N N . THR A 1 177 ? -6.860 4.989 12.452 1.00 90.38 177 THR A N 1
ATOM 1386 C CA . THR A 1 177 ? -5.899 4.449 13.434 1.00 90.38 177 THR A CA 1
ATOM 1387 C C . THR A 1 177 ? -4.886 3.495 12.795 1.00 90.38 177 THR A C 1
ATOM 1389 O O . THR A 1 177 ? -5.178 2.829 11.799 1.00 90.38 177 THR A O 1
ATOM 1392 N N . THR A 1 178 ? -3.682 3.417 13.368 1.00 83.62 178 THR A N 1
ATOM 1393 C CA . THR A 1 178 ? -2.639 2.445 12.995 1.00 83.62 178 THR A CA 1
ATOM 1394 C C . THR A 1 178 ? -2.837 1.053 13.602 1.00 83.62 178 THR A C 1
ATOM 1396 O O . THR A 1 178 ? -2.101 0.135 13.231 1.00 83.62 178 THR A O 1
ATOM 1399 N N . ARG A 1 179 ? -3.795 0.883 14.520 1.00 75.06 179 ARG A N 1
ATOM 1400 C CA . ARG A 1 179 ? -3.981 -0.344 15.304 1.00 75.06 179 ARG A CA 1
ATOM 1401 C C . ARG A 1 179 ? -5.265 -1.078 14.925 1.00 75.06 179 ARG A C 1
ATOM 1403 O O . ARG A 1 179 ? -6.331 -0.463 14.904 1.00 75.06 179 ARG A O 1
ATOM 1410 N N . SER A 1 180 ? -5.172 -2.382 14.665 1.00 65.88 180 SER A N 1
ATOM 1411 C CA . SER A 1 180 ? -6.353 -3.233 14.471 1.00 65.88 180 SER A CA 1
ATOM 1412 C C . SER A 1 180 ? -6.943 -3.677 15.815 1.00 65.88 180 SER A C 1
ATOM 1414 O O . SER A 1 180 ? -6.270 -3.691 16.847 1.00 65.88 180 SER A O 1
ATOM 1416 N N . SER A 1 181 ? -8.214 -4.084 15.819 1.00 57.44 181 SER A N 1
ATOM 1417 C CA . SER A 1 181 ? -8.861 -4.689 16.997 1.00 57.44 181 SER A CA 1
ATOM 1418 C C . SER A 1 181 ? -8.209 -6.021 17.413 1.00 57.44 181 SER A C 1
ATOM 1420 O O . SER A 1 181 ? -8.319 -6.438 18.570 1.00 57.44 181 SER A O 1
ATOM 1422 N N . THR A 1 182 ? -7.498 -6.667 16.484 1.00 59.44 182 THR A N 1
ATOM 1423 C CA . THR A 1 182 ? -6.789 -7.939 16.659 1.00 59.44 182 THR A CA 1
ATOM 1424 C C . THR A 1 182 ? -5.401 -7.783 17.295 1.00 59.44 182 THR A C 1
ATOM 1426 O O . THR A 1 182 ? -4.874 -8.756 17.839 1.00 59.44 182 THR A O 1
ATOM 1429 N N . ASP A 1 183 ? -4.845 -6.565 17.361 1.00 61.53 183 ASP A N 1
ATOM 1430 C CA . ASP A 1 183 ? -3.557 -6.258 18.002 1.00 61.53 183 ASP A CA 1
ATOM 1431 C C . ASP A 1 183 ? -3.662 -6.277 19.550 1.00 61.53 183 ASP A C 1
ATOM 1433 O O . ASP A 1 183 ? -3.501 -5.260 20.239 1.00 61.53 183 ASP A O 1
ATOM 1437 N N . LYS A 1 184 ? -3.954 -7.448 20.136 1.00 53.03 184 LYS A N 1
ATOM 1438 C CA . LYS A 1 184 ? -4.028 -7.678 21.597 1.00 53.03 184 LYS A CA 1
ATOM 1439 C C . LYS A 1 184 ? -2.658 -7.931 22.248 1.00 53.03 184 LYS A C 1
ATOM 1441 O O . LYS A 1 184 ? -2.558 -7.961 23.472 1.00 53.03 184 LYS A O 1
ATOM 1446 N N . THR A 1 185 ? -1.583 -8.056 21.469 1.00 48.84 185 THR A N 1
ATOM 1447 C CA . THR A 1 185 ? -0.235 -8.364 21.971 1.00 48.84 185 THR A CA 1
ATOM 1448 C C . THR A 1 185 ? 0.718 -7.177 21.833 1.00 48.84 185 THR A C 1
ATOM 1450 O O . THR A 1 185 ? 1.142 -6.838 20.734 1.00 48.84 185 THR A O 1
ATOM 1453 N N . MET A 1 186 ? 1.055 -6.571 22.978 1.00 41.22 186 MET A N 1
ATOM 1454 C CA . MET A 1 186 ? 2.276 -5.802 23.279 1.00 41.22 186 MET A CA 1
ATOM 1455 C C . MET A 1 186 ? 3.148 -5.409 22.068 1.00 41.22 186 MET A C 1
ATOM 1457 O O . MET A 1 186 ? 4.130 -6.087 21.767 1.00 41.22 186 MET A O 1
ATOM 1461 N N . SER A 1 187 ? 2.857 -4.293 21.395 1.00 48.34 187 SER A N 1
ATOM 1462 C CA . SER A 1 187 ? 3.758 -3.770 20.361 1.00 48.34 187 SER A CA 1
ATOM 1463 C C . SER A 1 187 ? 4.097 -2.304 20.641 1.00 48.34 187 SER A C 1
ATOM 1465 O O . SER A 1 187 ? 3.242 -1.488 20.963 1.00 48.34 187 SER A O 1
ATOM 1467 N N . LYS A 1 188 ? 5.397 -1.998 20.611 1.00 52.34 188 LYS A N 1
ATOM 1468 C CA . LYS A 1 188 ? 6.058 -0.757 21.060 1.00 52.34 188 LYS A CA 1
ATOM 1469 C C . LYS A 1 188 ? 5.751 0.481 20.195 1.00 52.34 188 LYS A C 1
ATOM 1471 O O . LYS A 1 188 ? 6.550 1.414 20.170 1.00 52.34 188 LYS A O 1
ATOM 1476 N N . ILE A 1 189 ? 4.663 0.470 19.433 1.00 56.28 189 ILE A N 1
ATOM 1477 C CA . ILE A 1 189 ? 4.347 1.512 18.457 1.00 56.28 189 ILE A CA 1
ATOM 1478 C C . ILE A 1 189 ? 3.264 2.407 19.067 1.00 56.28 189 ILE A C 1
ATOM 1480 O O . ILE A 1 189 ? 2.215 1.884 19.445 1.00 56.28 189 ILE A O 1
ATOM 1484 N N . PRO A 1 190 ? 3.499 3.726 19.202 1.00 61.28 190 PRO A N 1
ATOM 1485 C CA . PRO A 1 190 ? 2.466 4.641 19.664 1.00 61.28 190 PRO A CA 1
ATOM 1486 C C . PRO A 1 190 ? 1.257 4.554 18.729 1.00 61.28 190 PRO A C 1
ATOM 1488 O O . PRO A 1 190 ? 1.393 4.593 17.504 1.00 61.28 190 PRO A O 1
ATOM 1491 N N . GLU A 1 191 ? 0.076 4.391 19.317 1.00 72.31 191 GLU A N 1
ATOM 1492 C CA . GLU A 1 191 ? -1.176 4.401 18.574 1.00 72.31 191 GLU A CA 1
ATOM 1493 C C . GLU A 1 191 ? -1.387 5.810 18.015 1.00 72.31 191 GLU A C 1
ATOM 1495 O O . GLU A 1 191 ? -1.504 6.773 18.772 1.00 72.31 191 GLU A O 1
ATOM 1500 N N . ASN A 1 192 ? -1.387 5.939 16.688 1.00 80.88 192 ASN A N 1
ATOM 1501 C CA . ASN A 1 192 ? -1.714 7.199 16.038 1.00 80.88 192 ASN A CA 1
ATOM 1502 C C . ASN A 1 192 ? -3.187 7.146 15.642 1.00 80.88 192 ASN A C 1
ATOM 1504 O O . ASN A 1 192 ? -3.544 6.482 14.666 1.00 80.88 192 ASN A O 1
ATOM 1508 N N . VAL A 1 193 ? -4.014 7.835 16.426 1.00 87.88 193 VAL A N 1
ATOM 1509 C CA . VAL A 1 193 ? -5.433 8.054 16.150 1.00 87.88 193 VAL A CA 1
ATOM 1510 C C . VAL A 1 193 ? -5.610 9.471 15.623 1.00 87.88 193 VAL A C 1
ATOM 1512 O O . VAL A 1 193 ? -5.084 10.429 16.185 1.00 87.88 193 VAL A O 1
ATOM 1515 N N . VAL A 1 194 ? -6.372 9.624 14.545 1.00 92.06 194 VAL A N 1
ATOM 1516 C CA . VAL A 1 194 ? -6.687 10.946 13.999 1.00 92.06 194 VAL A CA 1
ATOM 1517 C C . VAL A 1 194 ? -7.567 11.750 14.962 1.00 92.06 194 VAL A C 1
ATOM 1519 O O . VAL A 1 194 ? -8.550 11.233 15.484 1.00 92.06 194 VAL A O 1
ATOM 1522 N N . ASN A 1 195 ? -7.279 13.042 15.145 1.00 91.06 195 ASN A N 1
ATOM 1523 C CA . ASN A 1 195 ? -8.109 13.915 15.982 1.00 91.06 195 ASN A CA 1
ATOM 1524 C C . ASN A 1 195 ? -9.510 14.147 15.394 1.00 91.06 195 ASN A C 1
ATOM 1526 O O . ASN A 1 195 ? -10.504 13.979 16.100 1.00 91.06 195 ASN A O 1
ATOM 1530 N N . VAL A 1 196 ? -9.581 14.528 14.114 1.00 93.56 196 VAL A N 1
ATOM 1531 C CA . VAL A 1 196 ? -10.834 14.780 13.386 1.00 93.56 196 VAL A CA 1
ATOM 1532 C C . VAL A 1 196 ? -10.883 13.954 12.103 1.00 93.56 196 VAL A C 1
ATOM 1534 O O . VAL A 1 196 ? -10.007 14.093 11.241 1.00 93.56 196 VAL A O 1
ATOM 1537 N N . LEU A 1 197 ? -11.918 13.127 11.950 1.00 95.62 197 LEU A N 1
ATOM 1538 C CA . LEU A 1 197 ? -12.157 12.332 10.746 1.00 95.62 197 LEU A CA 1
ATOM 1539 C C . LEU A 1 197 ? -13.398 12.835 10.002 1.00 95.62 197 LEU A C 1
ATOM 1541 O O . LEU A 1 197 ? -14.506 12.755 10.515 1.00 95.62 197 LEU A O 1
ATOM 1545 N N . HIS A 1 198 ? -13.211 13.279 8.760 1.00 96.38 198 HIS A N 1
ATOM 1546 C CA . HIS A 1 198 ? -14.303 13.528 7.819 1.00 96.38 198 HIS A CA 1
ATOM 1547 C C . HIS A 1 198 ? -14.414 12.330 6.878 1.00 96.38 198 HIS A C 1
ATOM 1549 O O . HIS A 1 198 ? -13.589 12.172 5.975 1.00 96.38 198 HIS A O 1
ATOM 1555 N N . PHE A 1 199 ? -15.404 11.477 7.099 1.00 97.44 199 PHE A N 1
ATOM 1556 C CA . PHE A 1 199 ? -15.651 10.269 6.328 1.00 97.44 199 PHE A CA 1
ATOM 1557 C C . PHE A 1 199 ? -16.940 10.408 5.519 1.00 97.44 199 PHE A C 1
ATOM 1559 O O . PHE A 1 199 ? -18.010 10.649 6.073 1.00 97.44 199 PHE A O 1
ATOM 1566 N N . ARG A 1 200 ? -16.843 10.209 4.202 1.00 97.88 200 ARG A N 1
ATOM 1567 C CA . ARG A 1 200 ? -17.998 10.189 3.304 1.00 97.88 200 ARG A CA 1
ATOM 1568 C C . ARG A 1 200 ? -17.934 9.019 2.330 1.00 97.88 200 ARG A C 1
ATOM 1570 O O . ARG A 1 200 ? -16.929 8.844 1.638 1.00 97.88 200 ARG A O 1
ATOM 1577 N N . LEU A 1 201 ? -19.035 8.281 2.236 1.00 97.81 201 LEU A N 1
ATOM 1578 C CA . LEU A 1 201 ? -19.238 7.155 1.330 1.00 97.81 201 LEU A CA 1
ATOM 1579 C C . LEU A 1 201 ? -20.532 7.340 0.527 1.00 97.81 201 LEU A C 1
ATOM 1581 O O . LEU A 1 201 ? -21.582 7.544 1.121 1.00 97.81 201 LEU A O 1
ATOM 1585 N N . THR A 1 202 ? -20.475 7.217 -0.802 1.00 97.06 202 THR A N 1
ATOM 1586 C CA . THR A 1 202 ? -21.652 7.386 -1.686 1.00 97.06 202 THR A CA 1
ATOM 1587 C C . THR A 1 202 ? -22.560 6.152 -1.807 1.00 97.06 202 THR A C 1
ATOM 1589 O O . THR A 1 202 ? -23.636 6.243 -2.389 1.00 97.06 202 THR A O 1
ATOM 1592 N N . GLY A 1 203 ? -22.146 4.990 -1.298 1.00 93.25 203 GLY A N 1
ATOM 1593 C CA . GLY A 1 203 ? -22.900 3.734 -1.388 1.00 93.25 203 GLY A CA 1
ATOM 1594 C C . GLY A 1 203 ? -23.001 3.001 -0.056 1.00 93.25 203 GLY A C 1
ATOM 1595 O O . GLY A 1 203 ? -23.035 3.624 1.002 1.00 93.25 203 GLY A O 1
ATOM 1596 N N . CYS A 1 204 ? -23.077 1.671 -0.094 1.00 92.56 204 CYS A N 1
ATOM 1597 C CA . CYS A 1 204 ? -23.288 0.860 1.103 1.00 92.56 204 CYS A CA 1
ATOM 1598 C C . CYS A 1 204 ? -21.978 0.536 1.836 1.00 92.56 204 CYS A C 1
ATOM 1600 O O . CYS A 1 204 ? -20.957 0.250 1.203 1.00 92.56 204 CYS A O 1
ATOM 1602 N N . LEU A 1 205 ? -22.022 0.517 3.170 1.00 93.12 205 LEU A N 1
ATOM 1603 C CA . LEU A 1 205 ? -20.904 0.141 4.037 1.00 93.12 205 LEU A CA 1
ATOM 1604 C C . LEU A 1 205 ? -21.132 -1.240 4.646 1.00 93.12 205 LEU A C 1
ATOM 1606 O O . LEU A 1 205 ? -22.104 -1.436 5.361 1.00 93.12 205 LEU A O 1
ATOM 1610 N N . ALA A 1 206 ? -20.182 -2.147 4.468 1.00 89.44 206 ALA A N 1
ATOM 1611 C CA . ALA A 1 206 ? -20.048 -3.357 5.262 1.00 89.44 206 ALA A CA 1
ATOM 1612 C C . ALA A 1 206 ? -18.785 -3.253 6.121 1.00 89.44 206 ALA A C 1
ATOM 1614 O O . ALA A 1 206 ? -17.674 -3.350 5.599 1.00 89.44 206 ALA A O 1
ATOM 1615 N N . ASN A 1 207 ? -18.945 -2.986 7.415 1.00 86.62 207 ASN A N 1
ATOM 1616 C CA . ASN A 1 207 ? -17.820 -2.722 8.307 1.00 86.62 207 ASN A CA 1
ATOM 1617 C C . ASN A 1 207 ? -17.641 -3.842 9.335 1.00 86.62 207 ASN A C 1
ATOM 1619 O O . ASN A 1 207 ? -18.431 -3.944 10.269 1.00 86.62 207 ASN A O 1
ATOM 1623 N N . PHE A 1 208 ? -16.578 -4.626 9.182 1.00 84.62 208 PHE A N 1
ATOM 1624 C CA . PHE A 1 208 ? -16.140 -5.638 10.148 1.00 84.62 208 PHE A CA 1
ATOM 1625 C C . PHE A 1 208 ? -14.873 -5.220 10.906 1.00 84.62 208 PHE A C 1
ATOM 1627 O O . PHE A 1 208 ? -14.465 -5.916 11.832 1.00 84.62 208 PHE A O 1
ATOM 1634 N N . GLY A 1 209 ? -14.258 -4.101 10.516 1.00 86.25 209 GLY A N 1
ATOM 1635 C CA . GLY A 1 209 ? -13.054 -3.548 11.127 1.00 86.25 209 GLY A CA 1
ATOM 1636 C C . GLY A 1 209 ? -13.346 -2.312 11.975 1.00 86.25 209 GLY A C 1
ATOM 1637 O O . GLY A 1 209 ? -14.357 -2.238 12.676 1.00 86.25 209 GLY A O 1
ATOM 1638 N N . SER A 1 210 ? -12.454 -1.319 11.925 1.00 89.38 210 SER A N 1
ATOM 1639 C CA . SER A 1 210 ? -12.567 -0.106 12.742 1.00 89.38 210 SER A CA 1
ATOM 1640 C C . SER A 1 210 ? -12.516 1.188 11.923 1.00 89.38 210 SER A C 1
ATOM 1642 O O . SER A 1 210 ? -11.696 1.366 11.024 1.00 89.38 210 SER A O 1
ATOM 1644 N N . ILE A 1 211 ? -13.393 2.133 12.266 1.00 92.88 211 ILE A N 1
ATOM 1645 C CA . ILE A 1 211 ? -13.339 3.526 11.810 1.00 92.88 211 ILE A CA 1
ATOM 1646 C C . ILE A 1 211 ? -13.317 4.383 13.072 1.00 92.88 211 ILE A C 1
ATOM 1648 O O . ILE A 1 211 ? -14.252 4.317 13.868 1.00 92.88 211 ILE A O 1
ATOM 1652 N N . VAL A 1 212 ? -12.236 5.127 13.299 1.00 91.38 212 VAL A N 1
ATOM 1653 C CA . VAL A 1 212 ? -11.959 5.753 14.600 1.00 91.38 212 VAL A CA 1
ATOM 1654 C C . VAL A 1 212 ? -11.474 7.192 14.432 1.00 91.38 212 VAL A C 1
ATOM 1656 O O . VAL A 1 212 ? -10.740 7.516 13.502 1.00 91.38 212 VAL A O 1
ATOM 1659 N N . SER A 1 213 ? -11.862 8.048 15.374 1.00 92.00 213 SER A N 1
ATOM 1660 C CA . SER A 1 213 ? -11.311 9.387 15.597 1.00 92.00 213 SER A CA 1
ATOM 1661 C C . SER A 1 213 ? -11.214 9.654 17.098 1.00 92.00 213 SER A C 1
ATOM 1663 O O . SER A 1 213 ? -12.026 9.128 17.857 1.00 92.00 213 SER A O 1
ATOM 1665 N N . GLN A 1 214 ? -10.289 10.508 17.527 1.00 90.44 214 GLN A N 1
ATOM 1666 C CA . GLN A 1 214 ? -10.098 10.839 18.938 1.00 90.44 214 GLN A CA 1
ATOM 1667 C C . GLN A 1 214 ? -11.121 11.858 19.460 1.00 90.44 214 GLN A C 1
ATOM 1669 O O . GLN A 1 214 ? -11.646 11.664 20.553 1.00 90.44 214 GLN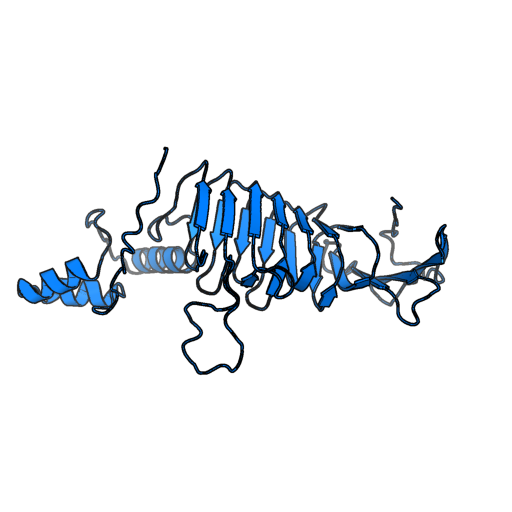 A O 1
ATOM 1674 N N . ASN A 1 215 ? -11.412 12.923 18.699 1.00 91.19 215 ASN A N 1
ATOM 1675 C CA . ASN A 1 215 ? -12.249 14.035 19.171 1.00 91.19 215 ASN A CA 1
ATOM 1676 C C . ASN A 1 215 ? -13.551 14.185 18.376 1.00 91.19 215 ASN A C 1
ATOM 1678 O O . ASN A 1 215 ? -14.620 14.293 18.970 1.00 91.19 215 ASN A O 1
ATOM 1682 N N . GLU A 1 216 ? -13.474 14.220 17.044 1.00 91.88 216 GLU A N 1
ATOM 1683 C CA . GLU A 1 216 ? -14.624 14.526 16.186 1.00 91.88 216 GLU A CA 1
ATOM 1684 C C . GLU A 1 216 ? -14.664 13.604 14.964 1.00 91.88 216 GLU A C 1
ATOM 1686 O O . GLU A 1 216 ? -13.647 13.376 14.302 1.00 91.88 216 GLU A O 1
ATOM 1691 N N . MET A 1 217 ? -15.858 13.106 14.644 1.00 94.25 217 MET A N 1
ATOM 1692 C CA . MET A 1 217 ? -16.121 12.342 13.431 1.00 94.25 217 MET A CA 1
ATOM 1693 C C . MET A 1 217 ? -17.326 12.932 12.705 1.00 94.25 217 MET A C 1
ATOM 1695 O O . MET A 1 217 ? -18.444 12.883 13.215 1.00 94.25 217 MET A O 1
ATOM 1699 N N . GLU A 1 218 ? -17.106 13.444 11.499 1.00 94.12 218 GLU A N 1
ATOM 1700 C CA . GLU A 1 218 ? -18.178 13.692 10.539 1.00 94.12 218 GLU A CA 1
ATOM 1701 C C . GLU A 1 218 ? -18.311 12.436 9.678 1.00 94.12 218 GLU A C 1
ATOM 1703 O O . GLU A 1 218 ? -17.411 12.116 8.901 1.00 94.12 218 GLU A O 1
ATOM 1708 N N . PHE A 1 219 ? -19.401 11.691 9.857 1.00 93.56 219 PHE A N 1
ATOM 1709 C CA . PHE A 1 219 ? -19.596 10.381 9.240 1.00 93.56 219 PHE A CA 1
ATOM 1710 C C . PHE A 1 219 ? -20.853 10.379 8.370 1.00 93.56 219 PHE A C 1
ATOM 1712 O O . PHE A 1 219 ? -21.963 10.481 8.886 1.00 93.56 219 PHE A O 1
ATOM 1719 N N . HIS A 1 220 ? -20.675 10.266 7.054 1.00 95.81 220 HIS A N 1
ATOM 1720 C CA . HIS A 1 220 ? -21.761 10.305 6.076 1.00 95.81 220 HIS A CA 1
ATOM 1721 C C . HIS A 1 220 ? -21.737 9.077 5.162 1.00 95.81 220 HIS A C 1
ATOM 1723 O O . HIS A 1 220 ? -20.720 8.781 4.527 1.00 95.81 220 HIS A O 1
ATOM 1729 N N . ILE A 1 221 ? -22.868 8.383 5.064 1.00 94.81 221 ILE A N 1
ATOM 1730 C CA . ILE A 1 221 ? -23.073 7.240 4.171 1.00 94.81 221 ILE A CA 1
ATOM 1731 C C . ILE A 1 221 ? -24.368 7.487 3.402 1.00 94.81 221 ILE A C 1
ATOM 1733 O O . ILE A 1 221 ? -25.430 7.545 4.010 1.00 94.81 221 ILE A O 1
ATOM 1737 N N . ASP A 1 222 ? -24.277 7.623 2.080 1.00 94.00 222 ASP A N 1
ATOM 1738 C CA . ASP A 1 222 ? -25.440 7.873 1.219 1.00 94.00 222 ASP A CA 1
ATOM 1739 C C . ASP A 1 222 ? -26.257 6.574 0.981 1.00 94.00 222 ASP A C 1
ATOM 1741 O O . ASP A 1 222 ? -27.430 6.636 0.618 1.00 94.00 222 ASP A O 1
ATOM 1745 N N . GLY A 1 223 ? -25.648 5.390 1.163 1.00 89.81 223 GLY A N 1
ATOM 1746 C CA . GLY A 1 223 ? -26.302 4.077 1.065 1.00 89.81 223 GLY A CA 1
ATOM 1747 C C . GLY A 1 223 ? -26.634 3.432 2.418 1.00 89.81 223 GLY A C 1
ATOM 1748 O O . GLY A 1 223 ? -26.804 4.098 3.434 1.00 89.81 223 GLY A O 1
ATOM 1749 N N . SER A 1 224 ? -26.732 2.100 2.448 1.00 87.69 224 SER A N 1
ATOM 1750 C CA . SER A 1 224 ? -27.062 1.347 3.669 1.00 87.69 224 SER A CA 1
ATOM 1751 C C . SER A 1 224 ? -25.818 0.865 4.417 1.00 87.69 224 SER A C 1
ATOM 1753 O O . SER A 1 224 ? -24.829 0.464 3.802 1.00 87.69 224 SER A O 1
ATOM 1755 N N . VAL A 1 225 ? -25.889 0.824 5.748 1.00 87.12 225 VAL A N 1
ATOM 1756 C CA . VAL A 1 225 ? -24.943 0.051 6.565 1.00 87.12 225 VAL A CA 1
ATOM 1757 C C . VAL A 1 225 ? -25.435 -1.391 6.606 1.00 87.12 225 VAL A C 1
ATOM 1759 O O . VAL A 1 225 ? -26.533 -1.668 7.080 1.00 87.12 225 VAL A O 1
ATOM 1762 N N . LEU A 1 226 ? -24.641 -2.296 6.053 1.00 82.06 226 LEU A N 1
ATOM 1763 C CA . LEU A 1 226 ? -24.979 -3.699 5.891 1.00 82.06 226 LEU A CA 1
ATOM 1764 C C . LEU A 1 226 ? -24.501 -4.483 7.116 1.00 82.06 226 LEU A C 1
ATOM 1766 O O . LEU A 1 226 ? -23.353 -4.344 7.544 1.00 82.06 226 LEU A O 1
ATOM 1770 N N . SER A 1 227 ? -25.381 -5.308 7.679 1.00 67.06 227 SER A N 1
ATOM 1771 C CA . SER A 1 227 ? -25.040 -6.209 8.780 1.00 67.06 227 SER A CA 1
ATOM 1772 C C . SER A 1 227 ? -24.377 -7.490 8.258 1.00 67.06 227 SER A C 1
ATOM 1774 O O . SER A 1 227 ? -24.520 -7.848 7.089 1.00 67.06 227 SER A O 1
ATOM 1776 N N . LEU A 1 228 ? -23.687 -8.224 9.142 1.00 58.28 228 LEU A N 1
ATOM 1777 C CA . LEU A 1 228 ? -23.105 -9.555 8.869 1.00 58.28 228 LEU A CA 1
ATOM 1778 C C . LEU A 1 228 ? -24.109 -10.560 8.272 1.00 58.28 228 LEU A C 1
ATOM 1780 O O . LEU A 1 228 ? -23.712 -11.522 7.615 1.00 58.28 228 LEU A O 1
ATOM 1784 N N . GLN A 1 229 ? -25.403 -10.339 8.509 1.00 52.00 229 GLN A N 1
ATOM 1785 C CA . GLN A 1 229 ? -26.488 -11.180 8.010 1.00 52.00 229 GLN A CA 1
ATOM 1786 C C . GLN A 1 229 ? -26.789 -10.948 6.524 1.00 52.00 229 GLN A C 1
ATOM 1788 O O . GLN A 1 229 ? -27.466 -11.771 5.904 1.00 52.00 229 GLN A O 1
ATOM 1793 N N . ASP A 1 230 ? -26.272 -9.876 5.916 1.00 52.62 230 ASP A N 1
ATOM 1794 C CA . ASP A 1 230 ? -26.386 -9.696 4.475 1.00 52.62 230 ASP A CA 1
ATOM 1795 C C . ASP A 1 230 ? -25.449 -10.683 3.757 1.00 52.62 230 ASP A C 1
ATOM 1797 O O . ASP A 1 230 ? -24.252 -10.455 3.551 1.00 52.62 230 ASP A O 1
ATOM 1801 N N . SER A 1 231 ? -26.039 -11.813 3.359 1.00 50.19 231 SER A N 1
ATOM 1802 C CA . SER A 1 231 ? -25.428 -12.920 2.605 1.00 50.19 231 SER A CA 1
ATOM 1803 C C . SER A 1 231 ? -24.648 -12.510 1.344 1.00 50.19 231 SER A C 1
ATOM 1805 O O . SER A 1 231 ? -23.943 -13.327 0.749 1.00 50.19 231 SER A O 1
ATOM 1807 N N . ARG A 1 232 ? -24.742 -11.250 0.909 1.00 53.09 232 ARG A N 1
ATOM 1808 C CA . ARG A 1 232 ? -24.029 -10.724 -0.260 1.00 53.09 232 ARG A CA 1
ATOM 1809 C C . ARG A 1 232 ? -22.549 -10.432 -0.009 1.00 53.09 232 ARG A C 1
ATOM 1811 O O . ARG A 1 232 ? -21.807 -10.272 -0.980 1.00 53.09 232 ARG A O 1
ATOM 1818 N N . ILE A 1 233 ? -22.113 -10.322 1.245 1.00 55.28 233 ILE A N 1
ATOM 1819 C CA . ILE A 1 233 ? -20.870 -9.604 1.566 1.00 55.28 233 ILE A CA 1
ATOM 1820 C C . ILE A 1 233 ? -19.756 -10.540 2.013 1.00 55.28 233 ILE A C 1
ATOM 1822 O O . ILE A 1 233 ? -18.651 -10.460 1.474 1.00 55.28 233 ILE A O 1
ATOM 1826 N N . ASP A 1 234 ? -20.040 -11.427 2.963 1.00 56.66 234 ASP A N 1
ATOM 1827 C CA . ASP A 1 234 ? -19.015 -12.252 3.585 1.00 56.66 234 ASP A CA 1
ATOM 1828 C C . ASP A 1 234 ? -18.960 -13.654 2.963 1.00 56.66 234 ASP A C 1
ATOM 1830 O O . ASP A 1 234 ? -19.950 -14.386 2.873 1.00 56.66 234 ASP A O 1
ATOM 1834 N N . SER A 1 235 ? -17.765 -14.032 2.510 1.00 55.38 235 SER A N 1
ATOM 1835 C CA . SER A 1 235 ? -17.469 -15.385 2.050 1.00 55.38 235 SER A CA 1
ATOM 1836 C C . SER A 1 235 ? -17.617 -16.426 3.156 1.00 55.38 235 SER A C 1
ATOM 1838 O O . SER A 1 235 ? -18.009 -17.547 2.836 1.00 55.38 235 SER A O 1
ATOM 1840 N N . ALA A 1 236 ? -17.334 -16.084 4.419 1.00 54.69 236 ALA A N 1
ATOM 1841 C CA . ALA A 1 236 ? -17.503 -17.008 5.533 1.00 54.69 236 ALA A CA 1
ATOM 1842 C C . ALA A 1 236 ? -18.992 -17.215 5.839 1.00 54.69 236 ALA A C 1
ATOM 1844 O O . ALA A 1 236 ? -19.425 -18.365 5.830 1.00 54.69 236 ALA A O 1
ATOM 1845 N N . SER A 1 237 ? -19.801 -16.150 5.936 1.00 55.03 237 SER A N 1
ATOM 1846 C CA . SER A 1 237 ? -21.268 -16.266 6.004 1.00 55.03 237 SER A CA 1
ATOM 1847 C C . SER A 1 237 ? -21.840 -17.064 4.833 1.00 55.03 237 SER A C 1
ATOM 1849 O O . SER A 1 237 ? -22.597 -18.001 5.052 1.00 55.03 237 SER A O 1
ATOM 1851 N N . ARG A 1 238 ? -21.431 -16.792 3.584 1.00 60.62 238 ARG A N 1
ATOM 1852 C CA . ARG A 1 238 ? -21.871 -17.580 2.415 1.00 60.62 238 ARG A CA 1
ATOM 1853 C C . ARG A 1 238 ? -21.450 -19.041 2.489 1.00 60.62 238 ARG A C 1
ATOM 1855 O O . ARG A 1 238 ? -22.242 -19.913 2.145 1.00 60.62 238 ARG A O 1
ATOM 1862 N N . GLY A 1 239 ? -20.207 -19.304 2.884 1.00 60.12 239 GLY A N 1
ATOM 1863 C CA . GLY A 1 239 ? -19.678 -20.653 3.052 1.00 60.12 239 GLY A CA 1
ATOM 1864 C C . GLY A 1 239 ? -20.436 -21.409 4.137 1.00 60.12 239 GLY A C 1
ATOM 1865 O O . GLY A 1 239 ? -20.786 -22.567 3.943 1.00 60.12 239 GLY A O 1
ATOM 1866 N N . TYR A 1 240 ? -20.772 -20.730 5.231 1.00 63.69 240 TYR A N 1
ATOM 1867 C CA . TYR A 1 240 ? -21.556 -21.271 6.330 1.00 63.69 240 TYR A CA 1
ATOM 1868 C C . TYR A 1 240 ? -23.027 -21.488 5.951 1.00 63.69 240 TYR A C 1
ATOM 1870 O O . TYR A 1 240 ? -23.563 -22.556 6.225 1.00 63.69 240 TYR A O 1
ATOM 1878 N N . THR A 1 241 ? -23.672 -20.553 5.245 1.00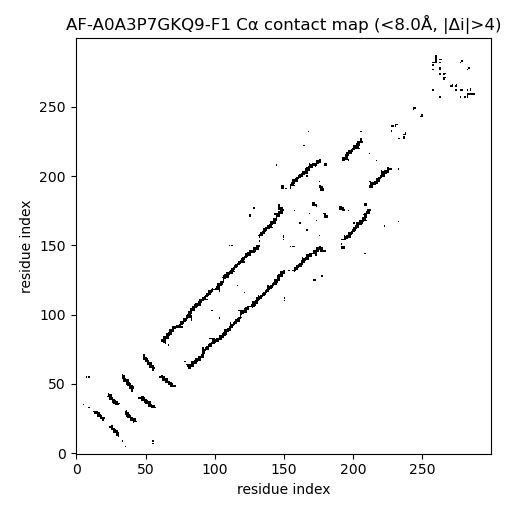 63.00 241 THR A N 1
ATOM 1879 C CA . THR A 1 241 ? -25.029 -20.730 4.699 1.00 63.00 241 THR A CA 1
ATOM 1880 C C . THR A 1 241 ? -25.071 -21.885 3.700 1.00 63.00 241 THR A C 1
ATOM 1882 O O . THR A 1 241 ? -25.950 -22.739 3.794 1.00 63.00 241 THR A O 1
ATOM 1885 N N . ALA A 1 242 ? -24.098 -21.967 2.786 1.00 66.19 242 ALA A N 1
ATOM 1886 C CA . ALA A 1 242 ? -23.971 -23.086 1.855 1.00 66.19 242 ALA A CA 1
ATOM 1887 C C . ALA A 1 242 ? -23.740 -24.409 2.601 1.00 66.19 242 ALA A C 1
ATOM 1889 O O . ALA A 1 242 ? -24.351 -25.418 2.265 1.00 66.19 242 ALA A O 1
ATOM 1890 N N . LEU A 1 243 ? -22.921 -24.411 3.657 1.00 71.44 243 LEU A N 1
ATOM 1891 C CA . LEU A 1 243 ? -22.698 -25.585 4.498 1.00 71.44 243 LEU A CA 1
ATOM 1892 C C . LEU A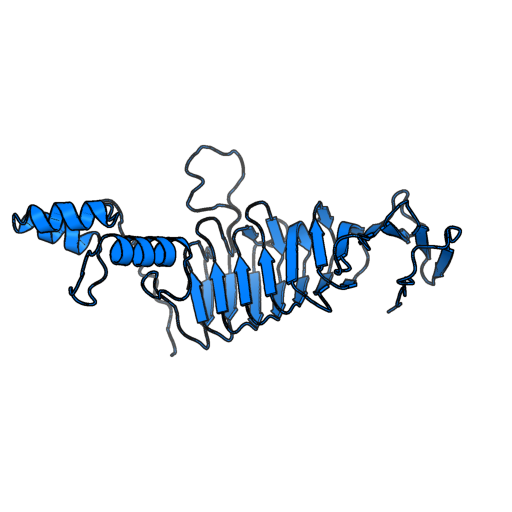 1 243 ? -23.969 -26.003 5.252 1.00 71.44 243 LEU A C 1
ATOM 1894 O O . LEU A 1 243 ? -24.270 -27.194 5.286 1.00 71.44 243 LEU A O 1
ATOM 1898 N N . LYS A 1 244 ? -24.730 -25.056 5.821 1.00 72.00 244 LYS A N 1
ATOM 1899 C CA . LYS A 1 244 ? -26.034 -25.309 6.461 1.00 72.00 244 LYS A CA 1
ATOM 1900 C C . LYS A 1 244 ? -27.012 -25.945 5.473 1.00 72.00 244 LYS A C 1
ATOM 1902 O O . LYS A 1 244 ? -27.627 -26.955 5.806 1.00 72.00 244 LYS A O 1
ATOM 1907 N N . GLN A 1 245 ? -27.081 -25.422 4.246 1.00 74.38 245 GLN A N 1
ATOM 1908 C CA . GLN A 1 245 ? -27.898 -25.985 3.164 1.00 74.38 245 GLN A CA 1
ATOM 1909 C C . GLN A 1 245 ? -27.453 -27.403 2.781 1.00 74.38 245 GLN A C 1
ATOM 1911 O O . GLN A 1 245 ? -28.290 -28.297 2.697 1.00 74.38 245 GLN A O 1
ATOM 1916 N N . ILE A 1 246 ? -26.145 -27.639 2.618 1.00 74.62 246 ILE A N 1
ATOM 1917 C CA . ILE A 1 246 ? -25.586 -28.973 2.326 1.00 74.62 246 ILE A CA 1
ATOM 1918 C C . ILE A 1 246 ? -25.890 -29.963 3.459 1.00 74.62 246 ILE A C 1
ATOM 1920 O O . ILE A 1 246 ? -26.155 -31.134 3.199 1.00 74.62 246 ILE A O 1
ATOM 1924 N N . LYS A 1 247 ? -25.875 -29.504 4.716 1.00 76.50 247 LYS A N 1
ATOM 1925 C CA . LYS A 1 247 ? -26.177 -30.323 5.898 1.00 76.50 247 LYS A CA 1
ATOM 1926 C C . LYS A 1 247 ? -27.676 -30.489 6.184 1.00 76.50 247 LYS A C 1
ATOM 1928 O O . LYS A 1 247 ? -28.011 -31.178 7.142 1.00 76.50 247 LYS A O 1
ATOM 1933 N N . GLY A 1 248 ? -28.569 -29.884 5.396 1.00 65.06 248 GLY A N 1
ATOM 1934 C CA . GLY A 1 248 ? -30.019 -29.963 5.616 1.00 65.06 248 GLY A CA 1
ATOM 1935 C C . GLY A 1 248 ? -30.503 -29.242 6.880 1.00 65.06 248 GLY A C 1
ATOM 1936 O O . GLY A 1 248 ? -31.569 -29.559 7.396 1.00 65.06 248 GLY A O 1
ATOM 1937 N N . ILE A 1 249 ? -29.727 -28.283 7.393 1.00 60.59 249 ILE A N 1
ATOM 1938 C CA . ILE A 1 249 ? -30.084 -27.506 8.583 1.00 60.59 249 ILE A CA 1
ATOM 1939 C C . ILE A 1 249 ? -31.009 -26.368 8.135 1.00 60.59 249 ILE A C 1
ATOM 1941 O O . ILE A 1 249 ? -30.551 -25.323 7.672 1.00 60.59 249 ILE A O 1
ATOM 1945 N N . SER A 1 250 ? -32.321 -26.579 8.240 1.00 54.31 250 SER A N 1
ATOM 1946 C CA . SER A 1 250 ? -33.334 -25.537 8.064 1.00 54.31 250 SER A CA 1
ATOM 1947 C C . SER A 1 250 ? -33.389 -24.661 9.316 1.00 54.31 250 SER A C 1
ATOM 1949 O O . SER A 1 250 ? -33.912 -25.090 10.341 1.00 54.31 250 SER A O 1
ATOM 1951 N N . SER A 1 251 ? -32.858 -23.440 9.258 1.00 52.53 251 SER A N 1
ATOM 1952 C CA . SER A 1 251 ? -33.088 -22.438 10.306 1.00 52.53 251 SER A CA 1
ATOM 1953 C C . SER A 1 251 ? -34.161 -21.450 9.850 1.00 52.53 251 SER A C 1
ATOM 1955 O O . SER A 1 251 ? -33.851 -20.432 9.233 1.00 52.53 251 SER A O 1
ATOM 1957 N N . GLU A 1 252 ? -35.421 -21.763 10.149 1.00 45.81 252 GLU A N 1
ATOM 1958 C CA . GLU A 1 252 ? -36.489 -20.769 10.271 1.00 45.81 252 GLU A CA 1
ATOM 1959 C C . GLU A 1 252 ? -36.478 -20.233 11.708 1.00 45.81 252 GLU A C 1
ATOM 1961 O O . GLU A 1 252 ? -37.182 -20.748 12.567 1.00 45.81 252 GLU A O 1
ATOM 1966 N N . THR A 1 253 ? -35.668 -19.217 12.005 1.00 46.72 253 THR A N 1
ATOM 1967 C CA . THR A 1 253 ? -35.795 -18.472 13.271 1.00 46.72 253 THR A CA 1
ATOM 1968 C C . THR A 1 253 ? -35.354 -17.024 13.087 1.00 46.72 253 THR A C 1
ATOM 1970 O O . THR A 1 253 ? -34.166 -16.742 12.994 1.00 46.7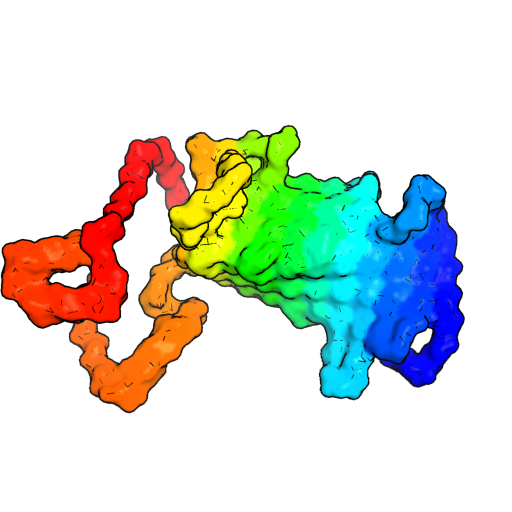2 253 THR A O 1
ATOM 1973 N N . SER A 1 254 ? -36.373 -16.161 12.998 1.00 43.75 254 SER A N 1
ATOM 1974 C CA . SER A 1 254 ? -36.481 -14.731 13.341 1.00 43.75 254 SER A CA 1
ATOM 1975 C C . SER A 1 254 ? -35.231 -13.833 13.371 1.00 43.75 254 SER A C 1
ATOM 1977 O O . SER A 1 254 ? -34.294 -14.076 14.124 1.00 43.75 254 SER A O 1
ATOM 1979 N N . ASP A 1 255 ? -35.360 -12.690 12.685 1.00 43.41 255 ASP A N 1
ATOM 1980 C CA . ASP A 1 255 ? -34.453 -11.534 12.510 1.00 43.41 255 ASP A CA 1
ATOM 1981 C C . ASP A 1 255 ? -33.931 -10.811 13.781 1.00 43.41 255 ASP A C 1
ATOM 1983 O O . ASP A 1 255 ? -33.569 -9.634 13.732 1.00 43.41 255 ASP A O 1
ATOM 1987 N N . SER A 1 256 ? -33.844 -11.457 14.943 1.00 51.66 256 SER A N 1
ATOM 1988 C CA . SER A 1 256 ? -33.132 -10.884 16.092 1.00 51.66 256 SER A CA 1
ATOM 1989 C C . SER A 1 256 ? -31.668 -11.323 16.065 1.00 51.66 256 SER A C 1
ATOM 1991 O O . SER A 1 256 ? -31.368 -12.486 16.326 1.00 51.66 256 SER A O 1
ATOM 1993 N N . LEU A 1 257 ? -30.757 -10.395 15.749 1.00 57.06 257 LEU A N 1
ATOM 1994 C CA . LEU A 1 257 ? -29.307 -10.606 15.842 1.00 57.06 257 LEU A CA 1
ATOM 1995 C C . LEU A 1 257 ? -28.929 -11.183 17.222 1.00 57.06 257 LEU A C 1
ATOM 1997 O O . LEU A 1 257 ? -29.329 -10.610 18.242 1.00 57.06 257 LEU A O 1
ATOM 2001 N N . PRO A 1 258 ? -28.151 -12.277 17.278 1.00 61.66 258 PRO A N 1
ATOM 2002 C CA . PRO A 1 258 ? -27.665 -12.817 18.536 1.00 61.66 258 PRO A CA 1
ATOM 2003 C C . PRO A 1 258 ? -26.664 -11.820 19.142 1.00 61.66 258 PRO A C 1
ATOM 2005 O O . PRO A 1 258 ? -25.669 -11.442 18.532 1.00 61.66 258 PRO A O 1
ATOM 2008 N N . THR A 1 259 ? -26.978 -11.326 20.333 1.00 68.69 259 THR A N 1
ATOM 2009 C CA . THR A 1 259 ? -26.207 -10.333 21.097 1.00 68.69 259 THR A CA 1
ATOM 2010 C C . THR A 1 259 ? -25.844 -10.879 22.479 1.00 68.69 259 THR A C 1
ATOM 2012 O O . THR A 1 259 ? -26.489 -11.803 22.990 1.00 68.69 259 THR A O 1
ATOM 2015 N N . SER A 1 260 ? -24.846 -10.278 23.134 1.00 76.44 260 SER A N 1
ATOM 2016 C CA . SER A 1 260 ? -24.486 -10.616 24.519 1.00 76.44 260 SER A CA 1
ATOM 2017 C C . SER A 1 260 ? -25.684 -10.505 25.474 1.00 76.44 260 SER A C 1
ATOM 2019 O O . SER A 1 260 ? -25.835 -11.340 26.362 1.00 76.44 260 SER A O 1
ATOM 2021 N N . SER A 1 261 ? -26.614 -9.570 25.235 1.00 75.12 261 SER A N 1
ATOM 2022 C CA . SER A 1 261 ? -27.848 -9.432 26.022 1.00 75.12 261 SER A CA 1
ATOM 2023 C C . SER A 1 261 ? -28.825 -10.598 25.830 1.00 75.12 261 SER A C 1
ATOM 2025 O O . SER A 1 261 ? -29.420 -11.056 26.811 1.00 75.12 261 SER A O 1
ATOM 2027 N N . THR A 1 262 ? -28.969 -11.135 24.611 1.00 76.62 262 THR A N 1
ATOM 2028 C CA . THR A 1 262 ? -29.748 -12.365 24.376 1.00 76.62 262 THR A CA 1
ATOM 2029 C C . THR A 1 262 ? -29.102 -13.583 25.029 1.00 76.62 262 THR A C 1
ATOM 2031 O O . THR A 1 262 ? -29.828 -14.404 25.583 1.00 76.62 262 THR A O 1
ATOM 2034 N N . LEU A 1 263 ? -27.764 -13.670 25.059 1.00 80.56 263 LEU A N 1
ATOM 2035 C CA . LEU A 1 263 ? -27.048 -14.741 25.763 1.00 80.56 263 LEU A CA 1
ATOM 2036 C C . LEU A 1 263 ? -27.231 -14.634 27.280 1.00 80.56 263 LEU A C 1
ATOM 2038 O O . LEU A 1 263 ? -27.614 -15.612 27.916 1.00 80.56 263 LEU A O 1
ATOM 2042 N N . SER A 1 264 ? -27.062 -13.441 27.858 1.00 79.00 264 SER A N 1
ATOM 2043 C CA . SER A 1 264 ? -27.333 -13.209 29.282 1.00 79.00 264 SER A CA 1
ATOM 2044 C C . SER A 1 264 ? -28.783 -13.521 29.648 1.00 79.00 264 SER A C 1
ATOM 2046 O O . SER A 1 264 ? -29.032 -14.141 30.676 1.00 79.00 264 SER A O 1
ATOM 2048 N N . SER A 1 265 ? -29.740 -13.150 28.793 1.00 81.38 265 SER A N 1
ATOM 2049 C CA . SER A 1 265 ? -31.156 -13.462 29.006 1.00 81.38 265 SER A CA 1
ATOM 2050 C C . SER A 1 265 ? -31.413 -14.966 28.930 1.00 81.38 265 SER A C 1
ATOM 2052 O O . SER A 1 265 ? -32.109 -15.504 29.782 1.00 81.38 265 SER A O 1
ATOM 2054 N N . ALA A 1 266 ? -30.833 -15.671 27.955 1.00 83.69 266 ALA A N 1
ATOM 2055 C CA . ALA A 1 266 ? -30.979 -17.120 27.826 1.00 83.69 266 ALA A CA 1
ATOM 2056 C C . ALA A 1 266 ? -30.422 -17.873 29.046 1.00 83.69 266 ALA A C 1
ATOM 2058 O O . ALA A 1 266 ? -31.040 -18.837 29.495 1.00 83.69 266 ALA A O 1
ATOM 2059 N N . ILE A 1 267 ? -29.311 -17.393 29.617 1.00 82.56 267 ILE A N 1
ATOM 2060 C CA . ILE A 1 267 ? -28.757 -17.909 30.877 1.00 82.56 267 ILE A CA 1
ATOM 2061 C C . ILE A 1 267 ? -29.713 -17.619 32.040 1.00 82.56 267 ILE A C 1
ATOM 2063 O O . ILE A 1 267 ? -30.023 -18.518 32.816 1.00 82.56 267 ILE A O 1
ATOM 2067 N N . LEU A 1 268 ? -30.213 -16.385 32.143 1.00 86.25 268 LEU A N 1
ATOM 2068 C CA . LEU A 1 268 ? -31.080 -15.947 33.241 1.00 86.25 268 LEU A CA 1
ATOM 2069 C C . LEU A 1 268 ? -32.461 -16.625 33.227 1.00 86.25 268 LEU A C 1
ATOM 2071 O O . LEU A 1 268 ? -33.059 -16.818 34.278 1.00 86.25 268 LEU A O 1
ATOM 2075 N N . PHE A 1 269 ? -32.953 -17.002 32.045 1.00 87.50 269 PHE A N 1
ATOM 2076 C CA . PHE A 1 269 ? -34.199 -17.748 31.856 1.00 87.50 269 PHE A CA 1
ATOM 2077 C C . PHE A 1 269 ? -34.002 -19.271 31.792 1.00 87.50 269 PHE A C 1
ATOM 2079 O O . PHE A 1 269 ? -34.941 -19.968 31.412 1.00 87.50 269 PHE A O 1
ATOM 2086 N N . GLU A 1 270 ? -32.810 -19.779 32.125 1.00 83.69 270 GLU A N 1
ATOM 2087 C CA . GLU A 1 270 ? -32.494 -21.215 32.175 1.00 83.69 270 GLU A CA 1
ATOM 2088 C C . GLU A 1 270 ? -32.868 -21.969 30.883 1.00 83.69 270 GLU A C 1
ATOM 2090 O O . GLU A 1 270 ? -33.460 -23.047 30.911 1.00 83.69 270 GLU A O 1
ATOM 2095 N N . LYS A 1 271 ? -32.526 -21.398 29.719 1.00 86.12 271 LYS A N 1
ATOM 2096 C CA . LYS A 1 271 ? -32.781 -21.998 28.397 1.00 86.12 271 LYS A CA 1
ATOM 2097 C C . LYS A 1 271 ? -31.504 -22.635 27.822 1.00 86.12 271 LYS A C 1
ATOM 2099 O O . LYS A 1 271 ? -30.833 -21.985 27.017 1.00 86.12 271 LYS A O 1
ATOM 2104 N N . PRO A 1 272 ? -31.144 -23.883 28.191 1.00 82.44 272 PRO A N 1
ATOM 2105 C CA . PRO A 1 272 ? -29.861 -24.490 27.820 1.00 82.44 272 PRO A CA 1
ATOM 2106 C C . PRO A 1 272 ? -29.672 -24.617 26.305 1.00 82.44 272 PRO A C 1
ATOM 2108 O O . PRO A 1 272 ? -28.596 -24.297 25.806 1.00 82.44 272 PRO A O 1
ATOM 2111 N N . ASP A 1 273 ? -30.721 -24.985 25.567 1.00 82.88 273 ASP A N 1
ATOM 2112 C CA . ASP A 1 273 ? -30.658 -25.120 24.105 1.00 82.88 273 ASP A CA 1
ATOM 2113 C C . ASP A 1 273 ? -30.371 -23.774 23.424 1.00 82.88 273 ASP A C 1
ATOM 2115 O O . ASP A 1 273 ? -29.577 -23.685 22.491 1.00 82.88 273 ASP A O 1
ATOM 2119 N N . THR A 1 274 ? -30.970 -22.692 23.932 1.00 81.19 274 THR A N 1
ATOM 2120 C CA . THR A 1 274 ? -30.733 -21.336 23.420 1.00 81.19 274 THR A CA 1
ATOM 2121 C C . THR A 1 274 ? -29.320 -20.857 23.745 1.00 81.19 274 THR A C 1
ATOM 2123 O O . THR A 1 274 ? -28.686 -20.227 22.906 1.00 81.19 274 THR A O 1
ATOM 2126 N N . VAL A 1 275 ? -28.799 -21.169 24.937 1.00 81.62 275 VAL A N 1
ATOM 2127 C CA . VAL A 1 275 ? -27.413 -20.843 25.308 1.00 81.62 275 VAL A CA 1
ATOM 2128 C C . VAL A 1 275 ? -26.422 -21.584 24.409 1.00 81.62 275 VAL A C 1
ATOM 2130 O O . VAL A 1 275 ? -25.495 -20.956 23.904 1.00 81.62 275 VAL A O 1
ATOM 2133 N N . ALA A 1 276 ? -26.631 -22.882 24.165 1.00 81.25 276 ALA A N 1
ATOM 2134 C CA . ALA A 1 276 ? -25.786 -23.670 23.270 1.00 81.25 276 ALA A CA 1
ATOM 2135 C C . ALA A 1 276 ? -25.773 -23.084 21.851 1.00 81.25 276 ALA A C 1
ATOM 2137 O O . ALA A 1 276 ? -24.699 -22.851 21.303 1.00 81.25 276 ALA A O 1
ATOM 2138 N N . GLN A 1 277 ? -26.948 -22.745 21.310 1.00 79.69 277 GLN A N 1
ATOM 2139 C CA . GLN A 1 277 ? -27.066 -22.127 19.989 1.00 79.69 277 GLN A CA 1
ATOM 2140 C C . GLN A 1 277 ? -26.344 -20.772 19.913 1.00 79.69 277 GLN A C 1
ATOM 2142 O O . GLN A 1 277 ? -25.600 -20.527 18.971 1.00 79.69 277 GLN A O 1
ATOM 2147 N N . LEU A 1 278 ? -26.509 -19.905 20.919 1.00 82.44 278 LEU A N 1
ATOM 2148 C CA . LEU A 1 278 ? -25.862 -18.587 20.951 1.00 82.44 278 LEU A CA 1
ATOM 2149 C C . LEU A 1 278 ? -24.332 -18.681 21.082 1.00 82.44 278 LEU A C 1
ATOM 2151 O O . LEU A 1 278 ? -23.617 -17.860 20.509 1.00 82.44 278 LEU A O 1
ATOM 2155 N N . LEU A 1 279 ? -23.826 -19.680 21.811 1.00 80.00 279 LEU A N 1
ATOM 2156 C CA . LEU A 1 279 ? -22.390 -19.960 21.892 1.00 80.00 279 LEU A CA 1
ATOM 2157 C C . LEU A 1 279 ? -21.847 -20.537 20.575 1.00 80.00 279 LEU A C 1
ATOM 2159 O O . LEU A 1 279 ? -20.761 -20.148 20.150 1.00 80.00 279 LEU A O 1
ATOM 2163 N N . GLU A 1 280 ? -22.598 -21.418 19.904 1.00 82.69 280 GLU A N 1
ATOM 2164 C CA . GLU A 1 280 ? -22.257 -21.919 18.563 1.00 82.69 280 GLU A CA 1
ATOM 2165 C C . GLU A 1 280 ? -22.266 -20.810 17.501 1.00 82.69 280 GLU A C 1
ATOM 2167 O O . GLU A 1 280 ? -21.436 -20.825 16.591 1.00 82.69 280 GLU A O 1
ATOM 2172 N N . ASP A 1 281 ? -23.152 -19.821 17.651 1.00 77.56 281 ASP A N 1
ATOM 2173 C CA . ASP A 1 281 ? -23.233 -18.632 16.797 1.00 77.56 281 ASP A CA 1
ATOM 2174 C C . ASP A 1 281 ? -22.147 -17.577 17.124 1.00 77.56 281 ASP A C 1
ATOM 2176 O O . ASP A 1 281 ? -22.078 -16.535 16.470 1.00 77.56 281 ASP A O 1
ATOM 2180 N N . GLY A 1 282 ? -21.260 -17.844 18.094 1.00 73.75 282 GLY A N 1
ATOM 2181 C CA . GLY A 1 282 ? -20.069 -17.035 18.378 1.00 73.75 282 GLY A CA 1
ATOM 2182 C C . GLY A 1 282 ? -20.289 -15.824 19.290 1.00 73.75 282 GLY A C 1
ATOM 2183 O O . GLY A 1 282 ? -19.439 -14.933 19.321 1.00 73.75 282 GLY A O 1
ATOM 2184 N N . VAL A 1 283 ? -21.398 -15.767 20.035 1.00 77.44 283 VAL A N 1
ATOM 2185 C CA . VAL A 1 283 ? -21.670 -14.668 20.974 1.00 77.44 283 VAL A CA 1
ATOM 2186 C C . VAL A 1 283 ? -20.747 -14.756 22.193 1.00 77.44 283 VAL A C 1
ATOM 2188 O O . VAL A 1 283 ? -20.811 -15.714 22.963 1.00 77.44 283 VAL A O 1
ATOM 2191 N N . ASP A 1 284 ? -19.928 -13.725 22.415 1.00 72.94 284 ASP A N 1
ATOM 2192 C CA . ASP A 1 284 ? -19.134 -13.573 23.639 1.00 72.94 284 ASP A CA 1
ATOM 2193 C C . ASP A 1 284 ? -19.943 -12.811 24.708 1.00 72.94 284 ASP A C 1
ATOM 2195 O O . ASP A 1 284 ? -20.503 -11.741 24.465 1.00 72.94 284 ASP A O 1
ATOM 2199 N N . LEU A 1 285 ? -19.992 -13.352 25.928 1.00 65.62 285 LEU A N 1
ATOM 2200 C CA . LEU A 1 285 ? -20.593 -12.696 27.098 1.00 65.62 285 LEU A CA 1
ATOM 2201 C C . LEU A 1 285 ? -19.910 -11.364 27.438 1.00 65.62 285 LEU A C 1
ATOM 2203 O O . LEU A 1 285 ? -20.546 -10.476 28.002 1.00 65.62 285 LEU A O 1
ATOM 2207 N N . ASN A 1 286 ? -18.628 -11.223 27.100 1.00 65.56 286 ASN A N 1
ATOM 2208 C CA . ASN A 1 286 ? -17.849 -10.010 27.341 1.00 65.56 286 ASN A CA 1
ATOM 2209 C C . ASN A 1 286 ? -17.959 -8.990 26.211 1.00 65.56 286 ASN A C 1
ATOM 2211 O O . ASN A 1 286 ? -17.329 -7.927 26.305 1.00 65.56 286 ASN A O 1
ATOM 2215 N N . ASP A 1 287 ? -18.749 -9.287 25.173 1.00 60.72 287 ASP A N 1
ATOM 2216 C CA . ASP A 1 287 ? -19.016 -8.369 24.076 1.00 60.72 287 ASP A CA 1
ATOM 2217 C C . ASP A 1 287 ? -19.930 -7.246 24.584 1.00 60.72 287 ASP A C 1
ATOM 2219 O O . ASP A 1 287 ? -21.156 -7.212 24.446 1.00 60.72 287 ASP A O 1
ATOM 2223 N N . SER A 1 288 ? -19.295 -6.344 25.320 1.00 48.69 288 SER A N 1
ATOM 2224 C CA . SER A 1 288 ? -19.862 -5.113 25.819 1.00 48.69 288 SER A CA 1
ATOM 2225 C C . SER A 1 288 ? -19.742 -4.108 24.688 1.00 48.69 288 SER A C 1
ATOM 2227 O O . SER A 1 288 ? -18.682 -3.526 24.454 1.00 48.69 288 SER A O 1
ATOM 2229 N N . ILE A 1 289 ? -20.855 -3.886 23.985 1.00 44.03 289 ILE A N 1
ATOM 2230 C CA . ILE A 1 289 ? -21.019 -2.695 23.157 1.00 44.03 289 ILE A CA 1
ATOM 2231 C C . ILE A 1 289 ? -20.859 -1.508 24.109 1.00 44.03 289 ILE A C 1
ATOM 2233 O O . ILE A 1 289 ? -21.794 -1.112 24.808 1.00 44.03 289 ILE A O 1
ATOM 2237 N N . LYS A 1 290 ? -19.651 -0.943 24.177 1.00 37.06 290 LYS A N 1
ATOM 2238 C CA . LYS A 1 290 ? -19.441 0.378 24.759 1.00 37.06 290 LYS A CA 1
ATOM 2239 C C . LYS A 1 290 ? -20.136 1.364 23.836 1.00 37.06 290 LYS A C 1
ATOM 2241 O O . LYS A 1 290 ? -19.537 1.890 22.902 1.00 37.06 290 LYS A O 1
ATOM 2246 N N . VAL A 1 291 ? -21.415 1.605 24.105 1.00 34.81 291 VAL A N 1
ATOM 2247 C CA . VAL A 1 291 ? -22.111 2.786 23.612 1.00 34.81 291 VAL A CA 1
ATOM 2248 C C . VAL A 1 291 ? -21.418 3.968 24.278 1.00 34.81 291 VAL A C 1
ATOM 2250 O O . VAL A 1 291 ? -21.720 4.336 25.413 1.00 34.81 291 VAL A O 1
ATOM 2253 N N . PHE A 1 292 ? -20.418 4.533 23.606 1.00 33.41 292 PHE A N 1
ATOM 2254 C CA . PHE A 1 292 ? -19.923 5.849 23.965 1.00 33.41 292 PHE A CA 1
ATOM 2255 C C . PHE A 1 292 ? -21.064 6.829 23.695 1.00 33.41 292 PHE A C 1
ATOM 2257 O O . PHE A 1 292 ? -21.279 7.270 22.569 1.00 33.41 292 PHE A O 1
ATOM 2264 N N . HIS A 1 293 ? -21.822 7.146 24.744 1.00 29.00 293 HIS A N 1
ATOM 2265 C CA . HIS A 1 293 ? -22.698 8.307 24.783 1.00 29.00 293 HIS A CA 1
ATOM 2266 C C . HIS A 1 293 ? -21.828 9.571 24.735 1.00 29.00 293 HIS A C 1
ATOM 2268 O O . HIS A 1 293 ? -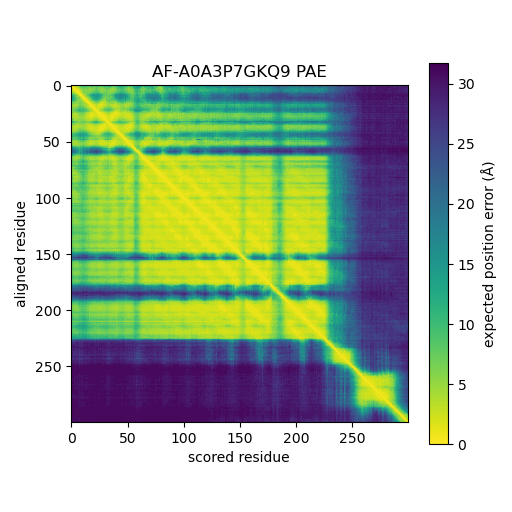21.590 10.219 25.748 1.00 29.00 293 HIS A O 1
ATOM 2274 N N . HIS A 1 294 ? -21.356 9.929 23.544 1.00 35.00 294 HIS A N 1
ATOM 2275 C CA . HIS A 1 294 ? -21.053 11.313 23.222 1.00 35.00 294 HIS A CA 1
ATOM 2276 C C . HIS A 1 294 ? -22.126 11.814 22.261 1.00 35.00 294 HIS A C 1
ATOM 2278 O O . HIS A 1 294 ? -22.304 11.297 21.161 1.00 35.00 294 HIS A O 1
ATOM 2284 N N . LEU A 1 295 ? -22.884 12.797 22.745 1.00 27.56 295 LEU A N 1
ATOM 2285 C CA . LEU A 1 295 ? -23.841 13.599 21.996 1.00 27.56 295 LEU A CA 1
ATOM 2286 C C . LEU A 1 295 ? -23.209 14.104 20.693 1.00 27.56 295 LEU A C 1
ATOM 2288 O O . LEU A 1 295 ? -22.513 15.112 20.710 1.00 27.56 295 LEU A O 1
ATOM 2292 N N . ASN A 1 296 ? -23.498 13.449 19.572 1.00 30.55 296 ASN A N 1
ATOM 2293 C CA . ASN A 1 296 ? -23.299 14.016 18.246 1.00 30.55 296 ASN A CA 1
ATOM 2294 C C . ASN A 1 296 ? -24.650 14.049 17.536 1.00 30.55 296 ASN A C 1
ATOM 2296 O O . ASN A 1 296 ? -25.386 13.063 17.502 1.00 30.55 296 ASN A O 1
ATOM 2300 N N . LYS A 1 297 ? -25.003 15.236 17.035 1.00 29.34 297 LYS A N 1
ATOM 2301 C CA . LYS A 1 297 ? -26.212 15.482 16.251 1.00 29.34 297 LYS A CA 1
ATOM 2302 C C . LYS A 1 297 ? -26.173 14.609 14.998 1.00 29.34 297 LYS A C 1
ATOM 2304 O O . LYS A 1 297 ? -25.435 14.911 14.066 1.00 29.34 297 LYS A O 1
ATOM 2309 N N . TYR A 1 298 ? -26.994 13.568 14.965 1.00 33.47 298 TYR A N 1
ATOM 2310 C CA . TYR A 1 298 ? -27.333 12.886 13.724 1.00 33.47 298 TYR A CA 1
ATOM 2311 C C . TYR A 1 298 ? -28.372 13.731 12.984 1.00 33.47 298 TYR A C 1
ATOM 2313 O O . TYR A 1 298 ? -29.423 14.056 13.536 1.00 33.47 298 TYR A O 1
ATOM 2321 N N . SER A 1 299 ? -28.049 14.106 11.749 1.00 31.27 299 SER A N 1
ATOM 2322 C CA . SER A 1 299 ? -29.037 14.520 10.752 1.00 31.27 299 SER A CA 1
ATOM 2323 C C . SER A 1 299 ? -29.131 13.352 9.776 1.00 31.27 299 SER A C 1
ATOM 2325 O O . SER A 1 299 ? -28.090 12.923 9.278 1.00 31.27 299 SER A O 1
ATOM 2327 N N . PHE A 1 300 ? -30.331 12.808 9.590 1.00 37.75 300 PHE A N 1
ATOM 2328 C CA . PHE A 1 300 ? -30.635 11.869 8.509 1.00 37.75 300 PHE A CA 1
ATOM 2329 C C . PHE A 1 300 ? -30.873 12.637 7.208 1.00 37.75 300 PHE A C 1
ATOM 2331 O O . PHE A 1 300 ? -31.396 13.774 7.302 1.00 37.75 300 PHE A O 1
#

Radius of gyration: 23.51 Å; Cα contacts (8 Å, |Δi|>4): 708; chains: 1; bounding box: 58×51×64 Å

Organism: Wuchereria bancrofti (NCBI:txid6293)

Sequence (300 aa):
MFDITIPYDQSTKWPPIRVQMSGGITIIVQRLEQQYKITVQHIMERKPDICVYVNALTHERDIRTCVRDINTQLNHVGVAGPNLEVTGRIKAIKVTFESTVGALHTNSKLSARSIILKAQHIFIKPEALFTCSKLRMISRRVQIDGRICCSDEMPSKMSVFIDSALLHIGIDGTIGTTRSSTDKTMSKIPENVVNVLHFRLTGCLANFGSIVSQNEMEFHIDGSVLSLQDSRIDSASRGYTALKQIKGISSETSDSLPTSSTLSSAILFEKPDTVAQLLEDGVDLNDSIKVFHHLNKYSF